Protein AF-A0A1H2RPF7-F1 (afdb_monomer_lite)

Foldseek 3Di:
DDPVVVVVVVVVVQVVVCLQQVDDDPLNVLLVVLLVLLLVLQVLLCVLVVHDPDVVVSVVSVVVVVVLSVVLSVQRVVCVVVVHCVSSVVSSVVSSVVSVLSSVVSCVSNVHDDDPVVVVVSVVVVVVVVVVVVVVVVVVVVVVVVVVVPDPDVVVVVVVVVVVVVVVVVVVVVDDPPCPPVVVVVVPDDDDD

Secondary structure (DSSP, 8-state):
--HHHHHHHHHHHHHHHHHHHSS--HHHHHHHHHHHHHHHHHHHHHHHTT----HHHHHHHHHHHHHHHHHHHHHHHHHHHHT-SHHHHHHHHHHHHHHHHHHHHHHHHHTPPPPHHHHHHHHHHHHHHHHHHHHHHHHHHHHHHHHHHS---HHHHHHHHHHHHHHHHHHHHT-----TTHHHHSSS-PPP-

Radius of gyration: 32.6 Å; chains: 1; bounding box: 58×110×49 Å

Structure (mmCIF, N/CA/C/O backbone):
data_AF-A0A1H2RPF7-F1
#
_entry.id   AF-A0A1H2RPF7-F1
#
loop_
_atom_site.group_PDB
_atom_site.id
_atom_site.type_symbol
_atom_site.label_atom_id
_atom_site.label_alt_id
_atom_site.label_comp_id
_atom_site.label_asym_id
_atom_site.label_entity_id
_atom_site.label_seq_id
_atom_site.pdbx_PDB_ins_code
_atom_site.Cartn_x
_atom_site.Cartn_y
_atom_site.Cartn_z
_atom_site.occupancy
_atom_site.B_iso_or_equiv
_atom_site.auth_seq_id
_atom_site.auth_comp_id
_atom_site.auth_asym_id
_atom_site.auth_atom_id
_atom_site.pdbx_PDB_model_num
ATOM 1 N N . MET A 1 1 ? 25.826 -0.305 22.076 1.00 69.50 1 MET A N 1
ATOM 2 C CA . MET A 1 1 ? 24.516 -0.256 22.767 1.00 69.50 1 MET A CA 1
ATOM 3 C C . MET A 1 1 ? 24.437 -1.432 23.721 1.00 69.50 1 MET A C 1
ATOM 5 O O . MET A 1 1 ? 24.872 -2.510 23.336 1.00 69.50 1 MET A O 1
ATOM 9 N N . SER A 1 2 ? 23.953 -1.241 24.951 1.00 89.75 2 SER A N 1
ATOM 10 C CA . SER A 1 2 ? 23.758 -2.366 25.873 1.00 89.75 2 SER A CA 1
ATOM 11 C C . SER A 1 2 ? 22.636 -3.282 25.352 1.00 89.75 2 SER A C 1
ATOM 13 O O . SER A 1 2 ? 21.670 -2.775 24.774 1.00 89.75 2 SER A O 1
ATOM 15 N N . PRO A 1 3 ? 22.715 -4.611 25.555 1.00 91.06 3 PRO A N 1
ATOM 16 C CA . PRO A 1 3 ? 21.640 -5.532 25.170 1.00 91.06 3 PRO A CA 1
ATOM 17 C C . PRO A 1 3 ? 20.273 -5.140 25.756 1.00 91.06 3 PRO A C 1
ATOM 19 O O . PRO A 1 3 ? 19.246 -5.298 25.106 1.00 91.06 3 PRO A O 1
ATOM 22 N N . ALA A 1 4 ? 20.266 -4.543 26.953 1.00 91.62 4 ALA A N 1
ATOM 23 C CA . ALA A 1 4 ? 19.062 -4.022 27.596 1.00 91.62 4 ALA A CA 1
ATOM 24 C C . ALA A 1 4 ? 18.403 -2.878 26.806 1.00 91.62 4 ALA A C 1
ATOM 26 O O . ALA A 1 4 ? 17.187 -2.885 26.636 1.00 91.62 4 ALA A O 1
ATOM 27 N N . LEU A 1 5 ? 19.190 -1.932 26.278 1.00 92.56 5 LEU A N 1
ATOM 28 C CA . LEU A 1 5 ? 18.659 -0.839 25.455 1.00 92.56 5 LEU A CA 1
ATOM 29 C C . LEU A 1 5 ? 18.055 -1.360 24.146 1.00 92.56 5 LEU A C 1
ATOM 31 O O . LEU A 1 5 ? 17.007 -0.879 23.728 1.00 92.56 5 LEU A O 1
ATOM 35 N N . ILE A 1 6 ? 18.679 -2.369 23.529 1.00 93.12 6 ILE A N 1
ATOM 36 C CA . ILE A 1 6 ? 18.152 -3.009 22.314 1.00 93.12 6 ILE A CA 1
ATOM 37 C C . ILE A 1 6 ? 16.805 -3.678 22.616 1.00 93.12 6 ILE A C 1
ATOM 39 O O . ILE A 1 6 ? 15.826 -3.422 21.923 1.00 93.12 6 ILE A O 1
ATOM 43 N N . ASN A 1 7 ? 16.724 -4.470 23.688 1.00 93.69 7 ASN A N 1
ATOM 44 C CA . ASN A 1 7 ? 15.490 -5.161 24.068 1.00 93.69 7 ASN A CA 1
ATOM 45 C C . ASN A 1 7 ? 14.361 -4.192 24.444 1.00 93.69 7 ASN A C 1
ATOM 47 O O . ASN A 1 7 ? 13.214 -4.425 24.071 1.00 93.69 7 ASN A O 1
ATOM 51 N N . MET A 1 8 ? 14.671 -3.091 25.138 1.00 95.31 8 MET A N 1
ATOM 52 C CA . MET A 1 8 ? 13.682 -2.053 25.452 1.00 95.31 8 MET A CA 1
ATOM 53 C C . MET A 1 8 ? 13.150 -1.370 24.192 1.00 95.31 8 MET A C 1
ATOM 55 O O . MET A 1 8 ? 11.941 -1.189 24.071 1.00 95.31 8 MET A O 1
ATOM 59 N N . LEU A 1 9 ? 14.024 -1.036 23.238 1.00 93.62 9 LEU A N 1
ATOM 60 C CA . LEU A 1 9 ? 13.610 -0.451 21.963 1.00 93.62 9 LEU A CA 1
ATOM 61 C C . LEU A 1 9 ? 12.724 -1.413 21.167 1.00 93.62 9 LEU A C 1
ATOM 63 O O . LEU A 1 9 ? 11.656 -1.015 20.711 1.00 93.62 9 LEU A O 1
ATOM 67 N N . LEU A 1 10 ? 13.120 -2.683 21.043 1.00 92.12 10 LEU A N 1
ATOM 68 C CA . LEU A 1 10 ? 12.315 -3.693 20.349 1.00 92.12 10 LEU A CA 1
ATOM 69 C C . LEU A 1 10 ? 10.961 -3.910 21.033 1.00 92.12 10 LEU A C 1
ATOM 71 O O . LEU A 1 10 ? 9.942 -3.981 20.351 1.00 92.12 10 LEU A O 1
ATOM 75 N N . GLY A 1 11 ? 10.941 -3.985 22.366 1.00 92.38 11 GLY A N 1
ATOM 76 C CA . GLY A 1 11 ? 9.712 -4.132 23.142 1.00 92.38 11 GLY A CA 1
ATOM 77 C C . GLY A 1 11 ? 8.771 -2.943 22.963 1.00 92.38 11 GLY A C 1
ATOM 78 O O . GLY A 1 11 ? 7.584 -3.136 22.713 1.00 92.38 11 GLY A O 1
ATOM 79 N N . PHE A 1 12 ? 9.302 -1.719 23.011 1.00 93.25 12 PHE A N 1
ATOM 80 C CA . PHE A 1 12 ? 8.524 -0.503 22.780 1.00 93.25 12 PHE A CA 1
ATOM 81 C C . PHE A 1 12 ? 7.938 -0.457 21.365 1.00 93.25 12 PHE A C 1
ATOM 83 O O . PHE A 1 12 ? 6.748 -0.197 21.198 1.00 93.25 12 PHE A O 1
ATOM 90 N N . VAL A 1 13 ? 8.747 -0.772 20.348 1.00 90.56 13 VAL A N 1
ATOM 91 C CA . VAL A 1 13 ? 8.288 -0.845 18.955 1.00 90.56 13 VAL A CA 1
ATOM 92 C C . VAL A 1 13 ? 7.203 -1.914 18.813 1.00 90.56 13 VAL A C 1
ATOM 94 O O . VAL A 1 13 ? 6.131 -1.629 18.291 1.00 90.56 13 VAL A O 1
ATOM 97 N N . GLY A 1 14 ? 7.419 -3.121 19.338 1.00 88.62 14 GLY A N 1
ATOM 98 C CA . GLY A 1 14 ? 6.426 -4.197 19.289 1.00 88.62 14 GLY A CA 1
ATOM 99 C C . GLY A 1 14 ? 5.105 -3.829 19.971 1.00 88.62 14 GLY A C 1
ATOM 100 O O . GLY A 1 14 ? 4.035 -4.109 19.425 1.00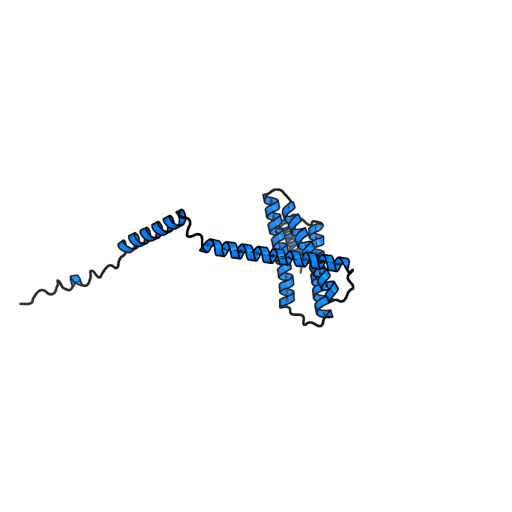 88.62 14 GLY A O 1
ATOM 101 N N . ALA A 1 15 ? 5.169 -3.153 21.121 1.00 91.12 15 ALA A N 1
ATOM 102 C CA . ALA A 1 15 ? 3.993 -2.655 21.828 1.00 91.12 15 ALA A CA 1
ATOM 103 C C . ALA A 1 15 ? 3.246 -1.593 21.009 1.00 91.12 15 ALA A C 1
ATOM 105 O O . ALA A 1 15 ? 2.031 -1.690 20.854 1.00 91.12 15 ALA A O 1
ATOM 106 N N . PHE A 1 16 ? 3.968 -0.634 20.422 1.00 90.31 16 PHE A N 1
ATOM 107 C CA . PHE A 1 16 ? 3.384 0.384 19.550 1.00 90.31 16 PHE A CA 1
ATOM 108 C C . PHE A 1 16 ? 2.678 -0.233 18.337 1.00 90.31 16 PHE A C 1
ATOM 110 O O . PHE A 1 16 ? 1.534 0.109 18.057 1.00 90.31 16 PHE A O 1
ATOM 117 N N . PHE A 1 17 ? 3.316 -1.182 17.646 1.00 89.38 17 PHE A N 1
ATOM 118 C CA . PHE A 1 17 ? 2.707 -1.860 16.497 1.00 89.38 17 PHE A CA 1
ATOM 119 C C . PHE A 1 17 ? 1.481 -2.689 16.893 1.00 89.38 17 PHE A C 1
ATOM 121 O O . PHE A 1 17 ? 0.473 -2.676 16.192 1.00 89.38 17 PHE A O 1
ATOM 128 N N . THR A 1 18 ? 1.532 -3.376 18.035 1.00 90.00 18 THR A N 1
ATOM 129 C CA . THR A 1 18 ? 0.377 -4.133 18.539 1.00 90.00 18 THR A CA 1
ATOM 130 C C . THR A 1 18 ? -0.790 -3.202 18.862 1.00 90.00 18 THR A C 1
ATOM 132 O O . THR A 1 18 ? -1.920 -3.508 18.503 1.00 90.00 18 THR A O 1
ATOM 135 N N . PHE A 1 19 ? -0.519 -2.044 19.468 1.00 89.50 19 PHE A N 1
ATOM 136 C CA . PHE A 1 19 ? -1.524 -1.008 19.713 1.00 89.50 19 PHE A CA 1
ATOM 137 C C . PHE A 1 19 ? -2.084 -0.406 18.413 1.00 89.50 19 PHE A C 1
ATOM 139 O O . PHE A 1 19 ? -3.285 -0.192 18.300 1.00 89.50 19 PHE A O 1
ATOM 146 N N . ALA A 1 20 ? -1.229 -0.147 17.423 1.00 88.88 20 ALA A N 1
ATOM 147 C CA . ALA A 1 20 ? -1.618 0.494 16.170 1.00 88.88 20 ALA A CA 1
ATOM 148 C C . ALA A 1 20 ? -2.485 -0.398 15.265 1.00 88.88 20 ALA A C 1
ATOM 150 O O . ALA A 1 20 ? -3.343 0.116 14.554 1.00 88.88 20 ALA A O 1
ATOM 151 N N . PHE A 1 21 ? -2.263 -1.716 15.275 1.00 90.81 21 PHE A N 1
ATOM 152 C CA . PHE A 1 21 ? -2.878 -2.640 14.310 1.00 90.81 21 PHE A CA 1
ATOM 153 C C . PHE A 1 21 ? -3.704 -3.771 14.946 1.00 90.81 21 PHE A C 1
ATOM 155 O O . PHE A 1 21 ? -4.291 -4.590 14.232 1.00 90.81 21 PHE A O 1
ATOM 162 N N . GLY A 1 22 ? -3.745 -3.845 16.278 1.00 85.25 22 GLY A N 1
ATOM 163 C CA . GLY A 1 22 ? -4.471 -4.874 17.030 1.00 85.25 22 GLY A CA 1
ATOM 164 C C . GLY A 1 22 ? -3.773 -6.235 17.065 1.00 85.25 22 GLY A C 1
ATOM 165 O O . GLY A 1 22 ? -4.329 -7.198 17.585 1.00 85.25 22 GLY A O 1
ATOM 166 N N . GLY A 1 23 ? -2.562 -6.336 16.505 1.00 88.19 23 GLY A N 1
ATOM 167 C CA . GLY A 1 23 ? -1.745 -7.550 16.479 1.00 88.19 23 GLY A CA 1
ATOM 168 C C . GLY A 1 23 ? -1.094 -7.841 15.123 1.00 88.19 23 GLY A C 1
ATOM 169 O O . GLY A 1 23 ? -1.325 -7.162 14.124 1.00 88.19 23 GLY A O 1
ATOM 170 N N . TRP A 1 24 ? -0.270 -8.891 15.089 1.00 87.81 24 TRP A N 1
ATOM 171 C CA . TRP A 1 24 ? 0.445 -9.351 13.892 1.00 87.81 24 TRP A CA 1
ATOM 172 C C . TRP A 1 24 ? -0.378 -10.378 13.118 1.00 87.81 24 TRP A C 1
ATOM 174 O O . TRP A 1 24 ? -0.140 -11.582 13.193 1.00 87.81 24 TRP A O 1
ATOM 184 N N . THR A 1 25 ? -1.384 -9.904 12.389 1.00 91.31 25 THR A N 1
ATOM 185 C CA . THR A 1 25 ? -2.210 -10.788 11.556 1.00 91.31 25 THR A CA 1
ATOM 186 C C . THR A 1 25 ? -1.439 -11.272 10.324 1.00 91.31 25 THR A C 1
ATOM 188 O O . THR A 1 25 ? -0.557 -10.578 9.814 1.00 91.31 25 THR A O 1
ATOM 191 N N . GLN A 1 26 ? -1.804 -12.445 9.793 1.00 94.44 26 GLN A N 1
ATOM 192 C CA . GLN A 1 26 ? -1.197 -12.971 8.563 1.00 94.44 26 GLN A CA 1
ATOM 193 C C . GLN A 1 26 ? -1.370 -12.007 7.378 1.00 94.44 26 GLN A C 1
ATOM 195 O O . GLN A 1 26 ? -0.467 -11.879 6.553 1.00 94.44 26 GLN A O 1
ATOM 200 N N . LEU A 1 27 ? -2.506 -11.301 7.313 1.00 95.31 27 LEU A N 1
ATOM 201 C CA . LEU A 1 27 ? -2.781 -10.308 6.275 1.00 95.31 27 LEU A CA 1
ATOM 202 C C . LEU A 1 27 ? -1.861 -9.084 6.396 1.00 95.31 27 LEU A C 1
ATOM 204 O O . LEU A 1 27 ? -1.304 -8.650 5.392 1.00 95.31 27 LEU A O 1
ATOM 208 N N . LEU A 1 28 ? -1.632 -8.578 7.613 1.00 94.94 28 LEU A N 1
ATOM 209 C CA . LEU A 1 28 ? -0.682 -7.488 7.853 1.00 94.94 28 LEU A CA 1
ATOM 210 C C . LEU A 1 28 ? 0.751 -7.901 7.487 1.00 94.94 28 LEU A C 1
ATOM 212 O O . LEU A 1 28 ? 1.465 -7.140 6.840 1.00 94.94 28 LEU A O 1
ATOM 216 N N . ILE A 1 29 ? 1.164 -9.119 7.857 1.00 95.25 29 ILE A N 1
ATOM 217 C CA . ILE A 1 29 ? 2.484 -9.663 7.499 1.00 95.25 29 ILE A CA 1
ATOM 218 C C . ILE A 1 29 ? 2.634 -9.744 5.977 1.00 95.25 29 ILE A C 1
ATOM 220 O O . ILE A 1 29 ? 3.639 -9.284 5.434 1.00 95.25 29 ILE A O 1
ATOM 224 N N . LEU A 1 30 ? 1.632 -10.294 5.285 1.00 96.88 30 LEU A N 1
ATOM 225 C CA . LEU A 1 30 ? 1.628 -10.395 3.827 1.00 96.88 30 LEU A CA 1
ATOM 226 C C . LEU A 1 30 ? 1.717 -9.015 3.167 1.00 96.88 30 LEU A C 1
ATOM 228 O O . LEU A 1 30 ? 2.506 -8.835 2.241 1.00 96.88 30 LEU A O 1
ATOM 232 N N . LEU A 1 31 ? 0.962 -8.039 3.671 1.00 96.25 31 LEU A N 1
ATOM 233 C CA . LEU A 1 31 ? 1.004 -6.665 3.187 1.00 96.25 31 LEU A CA 1
ATOM 234 C C . LEU A 1 31 ? 2.396 -6.039 3.375 1.00 96.25 31 LEU A C 1
ATOM 236 O O . LEU A 1 31 ? 2.941 -5.472 2.432 1.00 96.25 31 LEU A O 1
ATOM 240 N N . CYS A 1 32 ? 3.017 -6.191 4.547 1.00 95.31 32 CYS A N 1
ATOM 241 C CA . CYS A 1 32 ? 4.380 -5.710 4.795 1.00 95.31 32 CYS A CA 1
ATOM 242 C C . CYS A 1 32 ? 5.411 -6.363 3.858 1.00 95.31 32 CYS A C 1
ATOM 244 O O . CYS A 1 32 ? 6.315 -5.686 3.364 1.00 95.31 32 CYS A O 1
ATOM 246 N N . ILE A 1 33 ? 5.272 -7.665 3.582 1.00 96.94 33 ILE A N 1
ATOM 247 C CA . ILE A 1 33 ? 6.118 -8.374 2.613 1.00 96.94 33 ILE A CA 1
ATOM 248 C C . ILE A 1 33 ? 5.906 -7.808 1.205 1.00 96.94 33 ILE A C 1
ATOM 250 O O . ILE A 1 33 ? 6.889 -7.5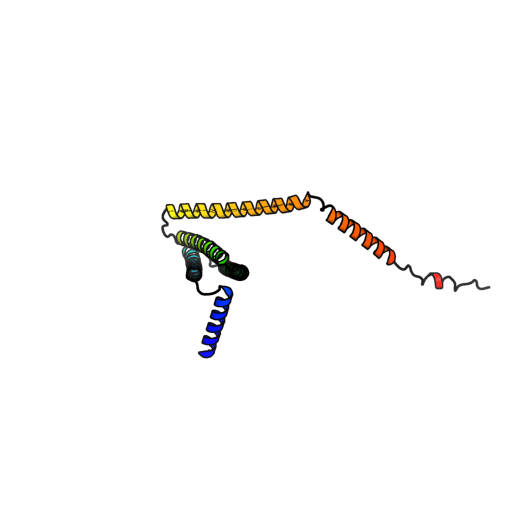37 0.517 1.00 96.94 33 ILE A O 1
ATOM 254 N N . ALA A 1 34 ? 4.658 -7.582 0.786 1.00 96.25 34 ALA A N 1
ATOM 255 C CA . ALA A 1 34 ? 4.350 -6.983 -0.510 1.00 96.25 34 ALA A CA 1
ATOM 256 C C . ALA A 1 34 ? 4.983 -5.587 -0.643 1.00 96.25 34 ALA A C 1
ATOM 258 O O . ALA A 1 34 ? 5.722 -5.351 -1.594 1.00 96.25 34 ALA A O 1
ATOM 259 N N . MET A 1 35 ? 4.835 -4.717 0.363 1.00 95.94 35 MET A N 1
ATOM 260 C CA . MET A 1 35 ? 5.482 -3.397 0.386 1.00 95.94 35 MET A CA 1
ATOM 261 C C . MET A 1 35 ? 7.011 -3.475 0.256 1.00 95.94 35 MET A C 1
ATOM 263 O O . MET A 1 35 ? 7.626 -2.641 -0.424 1.00 95.94 35 MET A O 1
ATOM 267 N N . ALA A 1 36 ? 7.639 -4.454 0.917 1.00 95.12 36 ALA A N 1
ATOM 268 C CA . ALA A 1 36 ? 9.082 -4.669 0.853 1.00 95.12 36 ALA A CA 1
ATOM 269 C C . ALA A 1 36 ? 9.521 -5.144 -0.540 1.00 95.12 36 ALA A C 1
ATOM 271 O O . ALA A 1 36 ? 10.470 -4.595 -1.104 1.00 95.12 36 ALA A O 1
ATOM 272 N N . ILE A 1 37 ? 8.809 -6.117 -1.118 1.00 95.44 37 ILE A N 1
ATOM 273 C CA . ILE A 1 37 ? 9.054 -6.604 -2.482 1.00 95.44 37 ILE A CA 1
ATOM 274 C C . ILE A 1 37 ? 8.868 -5.470 -3.486 1.00 95.44 37 ILE A C 1
ATOM 276 O O . ILE A 1 37 ? 9.724 -5.280 -4.347 1.00 95.44 37 ILE A O 1
ATOM 280 N N . ASP A 1 38 ? 7.805 -4.681 -3.365 1.00 93.88 38 ASP A N 1
ATOM 281 C CA . ASP A 1 38 ? 7.556 -3.543 -4.243 1.00 93.88 38 ASP A CA 1
ATOM 282 C C . ASP A 1 38 ? 8.705 -2.528 -4.199 1.00 93.88 38 ASP A C 1
ATOM 284 O O . ASP A 1 38 ? 9.212 -2.102 -5.232 1.00 93.88 38 ASP A O 1
ATOM 288 N N . TYR A 1 39 ? 9.200 -2.197 -3.002 1.00 92.44 39 TYR A N 1
ATOM 289 C CA . TYR A 1 39 ? 10.328 -1.276 -2.871 1.00 92.44 39 TYR A CA 1
ATOM 290 C C . TYR A 1 39 ? 11.602 -1.836 -3.520 1.00 92.44 39 TYR A C 1
ATOM 292 O O . TYR A 1 39 ? 12.270 -1.138 -4.284 1.00 92.44 39 TYR A O 1
ATOM 300 N N . ILE A 1 40 ? 11.926 -3.105 -3.252 1.00 93.00 40 ILE A N 1
ATOM 301 C CA . ILE A 1 40 ? 13.111 -3.765 -3.814 1.00 93.00 40 ILE A CA 1
ATOM 302 C C . ILE A 1 40 ? 13.010 -3.841 -5.342 1.00 93.00 40 ILE A C 1
ATOM 304 O O . ILE A 1 40 ? 13.965 -3.501 -6.042 1.00 93.00 40 ILE A O 1
ATOM 308 N N . THR A 1 41 ? 11.856 -4.257 -5.867 1.00 92.62 41 THR A N 1
ATOM 309 C CA . THR A 1 41 ? 11.620 -4.379 -7.312 1.00 92.62 41 THR A CA 1
ATOM 310 C C . THR A 1 41 ? 11.601 -3.017 -7.999 1.00 92.62 41 THR A C 1
ATOM 312 O O . THR A 1 41 ? 12.184 -2.889 -9.072 1.00 92.62 41 THR A O 1
ATOM 315 N N . GLY A 1 42 ? 11.044 -1.977 -7.376 1.00 90.44 42 GLY A N 1
ATOM 316 C CA . GLY A 1 42 ? 11.081 -0.607 -7.890 1.00 90.44 42 GLY A CA 1
ATOM 317 C C . GLY A 1 42 ? 12.501 -0.048 -7.981 1.00 90.44 42 GLY A C 1
ATOM 318 O O . GLY A 1 42 ? 12.889 0.508 -9.011 1.00 90.44 42 GLY A O 1
ATOM 319 N N . VAL A 1 43 ? 13.325 -0.262 -6.949 1.00 90.62 43 VAL A N 1
ATOM 320 C CA . VAL A 1 43 ? 14.751 0.109 -6.987 1.00 90.62 43 VAL A CA 1
ATO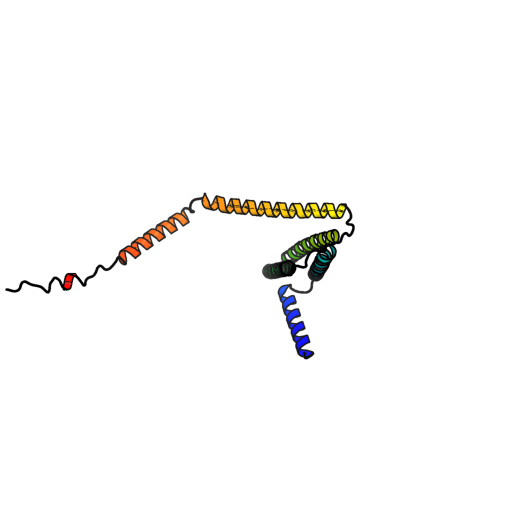M 321 C C . VAL A 1 43 ? 15.489 -0.678 -8.075 1.00 90.62 43 VAL A C 1
ATOM 323 O O . VAL A 1 43 ? 16.225 -0.087 -8.869 1.00 90.62 43 VAL A O 1
ATOM 326 N N . ALA A 1 44 ? 15.264 -1.992 -8.166 1.00 90.31 44 ALA A N 1
ATOM 327 C CA . ALA A 1 44 ? 15.869 -2.839 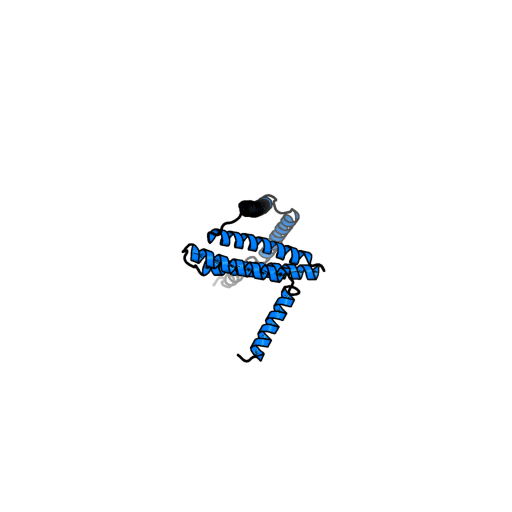-9.193 1.00 90.31 44 ALA A CA 1
ATOM 328 C C . ALA A 1 44 ? 15.465 -2.410 -10.614 1.00 90.31 44 ALA A C 1
ATOM 330 O O . ALA A 1 44 ? 16.316 -2.364 -11.504 1.00 90.31 44 ALA A O 1
ATOM 331 N N . ALA A 1 45 ? 14.201 -2.036 -10.824 1.00 90.19 45 ALA A N 1
ATOM 332 C CA . ALA A 1 45 ? 13.698 -1.542 -12.098 1.00 90.19 45 ALA A CA 1
ATOM 333 C C . ALA A 1 45 ? 14.424 -0.263 -12.535 1.00 90.19 45 ALA A C 1
ATOM 335 O O . ALA A 1 45 ? 14.867 -0.184 -13.678 1.00 90.19 45 ALA A O 1
ATOM 336 N N . VAL A 1 46 ? 14.616 0.706 -11.630 1.00 88.81 46 VAL A N 1
ATOM 337 C CA . VAL A 1 46 ? 15.347 1.957 -11.919 1.00 88.81 46 VAL A CA 1
ATOM 338 C C . VAL A 1 46 ? 16.803 1.686 -12.300 1.00 88.81 46 VAL A C 1
ATOM 340 O O . VAL A 1 46 ? 17.298 2.249 -13.280 1.00 88.81 46 VAL A O 1
ATOM 343 N N . ILE A 1 47 ? 17.474 0.790 -11.568 1.00 88.31 47 ILE A N 1
ATOM 344 C CA . ILE A 1 47 ? 18.853 0.375 -11.865 1.00 88.31 47 ILE A CA 1
ATOM 345 C C . ILE A 1 47 ? 18.917 -0.295 -13.245 1.00 88.31 47 ILE A C 1
ATOM 347 O O . ILE A 1 47 ? 19.790 0.023 -14.052 1.00 88.31 47 ILE A O 1
ATOM 351 N N . ARG A 1 48 ? 17.970 -1.189 -13.549 1.00 87.94 48 ARG A N 1
ATOM 352 C CA . ARG A 1 48 ? 17.932 -1.957 -14.800 1.00 87.94 48 ARG A CA 1
ATOM 353 C C . ARG A 1 48 ? 17.632 -1.105 -16.032 1.00 87.94 48 ARG A C 1
ATOM 355 O O . ARG A 1 48 ? 18.164 -1.410 -17.103 1.00 87.94 48 ARG A O 1
ATOM 362 N N . THR A 1 49 ? 16.798 -0.073 -15.902 1.00 86.06 49 THR A N 1
ATOM 363 C CA . THR A 1 49 ? 16.486 0.870 -16.990 1.00 86.06 49 THR A CA 1
ATOM 364 C C . THR A 1 49 ? 17.547 1.959 -17.157 1.00 86.06 49 THR A C 1
ATOM 366 O O . THR A 1 49 ? 17.430 2.781 -18.062 1.00 86.06 49 THR A O 1
ATOM 369 N N . GLY A 1 50 ? 18.581 1.992 -16.305 1.00 82.44 50 GLY A N 1
ATOM 370 C CA . GLY A 1 50 ? 19.638 3.009 -16.349 1.00 82.44 50 GLY A CA 1
ATOM 371 C C . GLY A 1 50 ? 19.155 4.411 -15.965 1.00 82.44 50 GLY A C 1
ATOM 372 O O . GLY A 1 50 ? 19.819 5.406 -16.255 1.00 82.44 50 GLY A O 1
ATOM 373 N N . SER A 1 51 ? 17.986 4.512 -15.332 1.00 80.56 51 SER A N 1
ATOM 374 C CA . SER A 1 51 ? 17.432 5.790 -14.894 1.00 80.56 51 SER A CA 1
ATOM 375 C C . SER A 1 51 ? 18.174 6.266 -13.641 1.00 80.56 51 SER A C 1
ATOM 377 O O . SER A 1 51 ? 18.527 5.469 -12.773 1.00 80.56 51 SER A O 1
ATOM 379 N N . LYS A 1 52 ? 18.433 7.575 -13.523 1.00 82.25 52 LYS A N 1
ATOM 380 C CA . LYS A 1 52 ? 19.098 8.118 -12.329 1.00 82.25 52 LYS A CA 1
ATOM 381 C C . LYS A 1 52 ? 18.224 7.871 -11.098 1.00 82.25 52 LYS A C 1
ATOM 383 O O . LYS A 1 52 ? 17.061 8.270 -11.080 1.00 82.25 52 LYS A O 1
ATOM 388 N N . LEU A 1 53 ? 18.804 7.266 -10.060 1.00 79.69 53 LEU A N 1
ATOM 389 C CA . LEU A 1 53 ? 18.164 7.133 -8.754 1.00 79.69 53 LEU A CA 1
ATOM 390 C C . LEU A 1 53 ? 17.956 8.531 -8.163 1.00 79.69 53 LEU A C 1
ATOM 392 O O . LEU A 1 53 ? 18.886 9.160 -7.662 1.00 79.69 53 LEU A O 1
ATOM 396 N N . ASN A 1 54 ? 16.728 9.035 -8.259 1.00 83.69 54 ASN A N 1
ATOM 397 C CA . ASN A 1 54 ? 16.338 10.285 -7.629 1.00 83.69 54 ASN A CA 1
ATOM 398 C C . ASN A 1 54 ? 15.789 9.975 -6.234 1.00 83.69 54 ASN A C 1
ATOM 400 O O . ASN A 1 54 ? 14.714 9.388 -6.094 1.00 83.69 54 ASN A O 1
ATOM 404 N N . SER A 1 55 ? 16.521 10.390 -5.201 1.00 82.56 55 SER A N 1
ATOM 405 C CA . SER A 1 55 ? 16.136 10.188 -3.802 1.00 82.56 55 SER A CA 1
ATOM 406 C C . SER A 1 55 ? 14.770 10.789 -3.466 1.00 82.56 55 SER A C 1
ATOM 408 O O . SER A 1 55 ? 14.070 10.230 -2.628 1.00 82.56 55 SER A O 1
ATOM 410 N N . LYS A 1 56 ? 14.334 11.855 -4.155 1.00 86.00 56 LYS A N 1
ATOM 411 C CA . LYS A 1 56 ? 12.987 12.425 -3.980 1.00 86.00 56 LYS A CA 1
ATOM 412 C C . LYS A 1 56 ? 11.891 11.455 -4.421 1.00 86.00 56 LYS A C 1
ATOM 414 O O . LYS A 1 56 ? 10.876 11.345 -3.744 1.00 86.00 56 LYS A O 1
ATOM 419 N N . ILE A 1 57 ? 12.110 10.729 -5.520 1.00 80.88 57 ILE A N 1
ATOM 420 C CA . ILE A 1 57 ? 11.153 9.735 -6.033 1.00 80.88 57 ILE A CA 1
ATOM 421 C C . ILE A 1 57 ? 11.072 8.550 -5.065 1.00 80.88 57 ILE A C 1
ATOM 423 O O . ILE A 1 57 ? 9.978 8.124 -4.704 1.00 80.88 57 ILE A O 1
ATOM 427 N N . GLY A 1 58 ? 12.226 8.062 -4.595 1.00 82.69 58 GLY A N 1
ATOM 428 C CA . GLY A 1 58 ? 12.283 6.982 -3.606 1.00 82.69 58 GLY A CA 1
ATOM 429 C C . GLY A 1 58 ? 11.633 7.365 -2.274 1.00 82.69 58 GLY A C 1
ATOM 430 O O . GLY A 1 58 ? 10.845 6.593 -1.731 1.00 82.69 58 GLY A O 1
ATOM 431 N N . PHE A 1 59 ? 11.900 8.581 -1.787 1.00 86.88 59 PHE A N 1
ATOM 432 C CA . PHE A 1 59 ? 11.276 9.116 -0.578 1.00 86.88 59 PHE A CA 1
ATOM 433 C C . PHE A 1 59 ? 9.757 9.186 -0.722 1.00 86.88 59 PHE A C 1
ATOM 435 O O . PHE A 1 59 ? 9.053 8.666 0.133 1.00 86.88 59 PHE A O 1
ATOM 442 N N . TRP A 1 60 ? 9.247 9.726 -1.833 1.00 87.44 60 TRP A N 1
ATOM 443 C CA . TRP A 1 60 ? 7.803 9.808 -2.062 1.00 87.44 60 TRP A CA 1
ATOM 444 C C . TRP A 1 60 ? 7.136 8.429 -2.138 1.00 87.44 60 TRP A C 1
ATOM 446 O O . TRP A 1 60 ? 6.037 8.235 -1.619 1.00 87.44 60 TRP A O 1
ATOM 456 N N . GLY A 1 61 ? 7.820 7.437 -2.718 1.00 86.56 61 GLY A N 1
ATOM 457 C CA . GLY A 1 61 ? 7.381 6.041 -2.683 1.00 86.56 61 GLY A CA 1
ATOM 458 C C . GLY A 1 61 ? 7.231 5.505 -1.257 1.00 86.56 61 GLY A C 1
ATOM 459 O O . GLY A 1 61 ? 6.212 4.900 -0.930 1.00 86.56 61 GLY A O 1
ATOM 460 N N . LEU A 1 62 ? 8.208 5.778 -0.389 1.00 89.00 62 LEU A N 1
ATOM 461 C CA . LEU A 1 62 ? 8.176 5.338 1.005 1.00 89.00 62 LEU A CA 1
ATOM 462 C C . LEU A 1 62 ? 7.146 6.113 1.843 1.00 89.00 62 LEU A C 1
ATOM 464 O O . LEU A 1 62 ? 6.445 5.514 2.655 1.00 89.00 62 LEU A O 1
ATOM 468 N N . THR A 1 63 ? 7.000 7.421 1.617 1.00 93.19 63 THR A N 1
ATOM 469 C CA . THR A 1 63 ? 5.974 8.250 2.264 1.00 93.19 63 THR A CA 1
ATOM 470 C C . THR A 1 63 ? 4.578 7.717 1.969 1.00 93.19 63 THR A C 1
ATOM 472 O O . THR A 1 63 ? 3.784 7.575 2.896 1.00 93.19 63 THR A O 1
ATOM 475 N N . ARG A 1 64 ? 4.287 7.341 0.715 1.00 90.81 64 ARG A N 1
ATOM 476 C CA . ARG A 1 64 ? 2.998 6.727 0.356 1.00 90.81 64 ARG A CA 1
ATOM 477 C C . ARG A 1 64 ? 2.727 5.453 1.157 1.00 90.81 64 ARG A C 1
ATOM 479 O O . ARG A 1 64 ? 1.636 5.308 1.693 1.00 90.81 64 ARG A O 1
ATOM 486 N N . LYS A 1 65 ? 3.727 4.586 1.334 1.00 93.38 65 LYS A N 1
ATOM 487 C CA . LYS A 1 65 ? 3.620 3.375 2.176 1.00 93.38 65 LYS A CA 1
ATOM 488 C C . LYS A 1 65 ? 3.359 3.692 3.644 1.00 93.38 65 LYS A C 1
ATOM 490 O O . LYS A 1 65 ? 2.503 3.064 4.262 1.00 93.38 65 LYS A O 1
ATOM 495 N N . GLY A 1 66 ? 4.020 4.717 4.180 1.00 93.44 66 GLY A N 1
ATOM 496 C CA . GLY A 1 66 ? 3.730 5.230 5.520 1.00 93.44 66 GLY A CA 1
ATOM 497 C C . GLY A 1 66 ? 2.286 5.720 5.670 1.00 93.44 66 GLY A C 1
ATOM 498 O O . GLY A 1 66 ? 1.630 5.391 6.655 1.00 93.44 66 GLY A O 1
ATOM 499 N N . LEU A 1 67 ? 1.763 6.445 4.676 1.00 95.62 67 LEU A N 1
ATOM 500 C CA . LEU A 1 67 ? 0.374 6.915 4.672 1.00 95.62 67 LEU A CA 1
ATOM 501 C C . LEU A 1 67 ? -0.630 5.757 4.579 1.00 95.62 67 LEU A C 1
ATOM 503 O O . LEU A 1 67 ? -1.636 5.785 5.278 1.00 95.62 67 LEU A O 1
ATOM 507 N N . MET A 1 68 ? -0.347 4.712 3.797 1.00 95.19 68 MET A N 1
ATOM 508 C CA . MET A 1 68 ? -1.195 3.511 3.752 1.00 95.19 68 MET A CA 1
ATOM 509 C C . MET A 1 68 ? -1.291 2.833 5.124 1.00 95.19 68 MET A C 1
ATOM 511 O O . MET A 1 68 ? -2.385 2.517 5.587 1.00 95.19 68 MET A O 1
ATOM 515 N N . LEU A 1 69 ? -0.159 2.672 5.817 1.00 94.88 69 LEU A N 1
ATOM 516 C CA . LEU A 1 69 ? -0.139 2.138 7.183 1.00 94.88 69 LEU A CA 1
ATOM 517 C C . LEU A 1 69 ? -0.888 3.041 8.173 1.00 94.88 69 LEU A C 1
ATOM 519 O O . LEU A 1 69 ? -1.554 2.528 9.070 1.00 94.88 69 LEU A O 1
ATOM 523 N N . LEU A 1 70 ? -0.829 4.364 7.996 1.00 95.94 70 LEU A N 1
ATOM 524 C CA . LEU A 1 70 ? -1.607 5.308 8.800 1.00 95.94 70 LEU A CA 1
ATOM 525 C C . LEU A 1 70 ? -3.116 5.127 8.579 1.00 95.94 70 LEU A C 1
ATOM 527 O O . LEU A 1 70 ? -3.871 5.118 9.547 1.00 95.94 70 LEU A O 1
ATOM 531 N N . VAL A 1 71 ? -3.562 4.926 7.336 1.00 97.12 71 VAL A N 1
ATOM 532 C CA . VAL A 1 71 ? -4.978 4.644 7.045 1.00 97.12 71 VAL A CA 1
ATOM 533 C C . VAL A 1 71 ? -5.417 3.323 7.675 1.00 97.12 71 VAL A C 1
ATOM 535 O O . VAL A 1 71 ? -6.490 3.265 8.266 1.00 97.12 71 VAL A O 1
ATOM 538 N N . ILE A 1 72 ? -4.587 2.277 7.625 1.00 96.88 72 ILE A N 1
ATOM 539 C CA . ILE A 1 72 ? -4.897 0.991 8.276 1.00 96.88 72 ILE A CA 1
ATOM 540 C C . ILE A 1 72 ? -4.980 1.148 9.801 1.00 96.88 72 ILE A C 1
ATOM 542 O O . ILE A 1 72 ? -5.853 0.546 10.423 1.00 96.88 72 ILE A O 1
ATOM 546 N N . LEU A 1 73 ? -4.117 1.971 10.406 1.00 96.31 73 LEU A N 1
ATOM 547 C CA . LEU A 1 73 ? -4.195 2.305 11.830 1.00 96.31 73 LEU A CA 1
ATOM 548 C C . LEU A 1 73 ? -5.534 2.978 12.155 1.00 96.31 73 LEU A C 1
ATOM 550 O O . LEU A 1 73 ? -6.212 2.571 13.094 1.00 96.31 73 LEU A O 1
ATOM 554 N N . LEU A 1 74 ? -5.952 3.972 11.367 1.00 97.12 74 LEU A N 1
ATOM 555 C CA . LEU A 1 74 ? -7.249 4.628 11.560 1.00 97.12 74 LEU A CA 1
ATOM 556 C C . LEU A 1 74 ? -8.412 3.644 11.385 1.00 97.12 74 LEU A C 1
ATOM 558 O O . LEU A 1 74 ? -9.311 3.614 12.220 1.00 97.12 74 LEU A O 1
ATOM 562 N N . ALA A 1 75 ? -8.361 2.793 10.359 1.00 96.94 75 ALA A N 1
ATOM 563 C CA . ALA A 1 75 ? -9.344 1.739 10.135 1.00 96.94 75 ALA A CA 1
ATOM 564 C C . ALA A 1 75 ? -9.431 0.778 11.328 1.00 96.94 75 ALA A C 1
ATOM 566 O O . ALA A 1 75 ? -10.531 0.428 11.745 1.00 96.94 75 ALA A O 1
ATOM 567 N N . HIS A 1 76 ? -8.290 0.415 11.926 1.00 96.31 76 HIS A N 1
ATOM 568 C CA . HIS A 1 76 ? -8.266 -0.378 13.150 1.00 96.31 76 HIS A CA 1
ATOM 569 C C . HIS A 1 76 ? -8.964 0.337 14.310 1.00 96.31 76 HIS A C 1
ATOM 571 O O . HIS A 1 76 ? -9.751 -0.289 15.010 1.00 96.31 76 HIS A O 1
ATOM 577 N N . GLN A 1 77 ? -8.728 1.636 14.508 1.00 96.06 77 GLN A N 1
ATOM 578 C CA . GLN A 1 77 ? -9.395 2.373 15.585 1.00 96.06 77 GLN A CA 1
ATOM 579 C C . GLN A 1 77 ? -10.912 2.451 15.383 1.00 96.06 77 GLN A C 1
ATOM 581 O O . GLN A 1 77 ? -11.664 2.333 16.346 1.00 96.06 77 GLN A O 1
ATOM 586 N N . ILE A 1 78 ? -11.378 2.591 14.140 1.00 96.81 78 ILE A N 1
ATOM 587 C CA . ILE A 1 78 ? -12.814 2.558 13.828 1.00 96.81 78 ILE A CA 1
ATOM 588 C C . ILE A 1 78 ? -13.398 1.173 14.138 1.00 96.81 78 ILE A C 1
ATOM 590 O O . ILE A 1 78 ? -14.438 1.071 14.786 1.00 96.81 78 ILE A O 1
ATOM 594 N N . ASP A 1 79 ? -12.706 0.111 13.732 1.00 96.19 79 ASP A N 1
ATOM 595 C CA . ASP A 1 79 ? -13.059 -1.277 14.038 1.00 96.19 79 ASP A CA 1
ATOM 596 C C . ASP A 1 79 ? -13.204 -1.510 15.554 1.00 96.19 79 ASP A C 1
ATOM 598 O O . ASP A 1 79 ? -14.202 -2.078 16.002 1.00 96.19 79 ASP A O 1
ATOM 602 N N . GLN A 1 80 ? -12.283 -0.969 16.363 1.00 95.31 80 GLN A N 1
ATOM 603 C CA . GLN A 1 80 ? -12.351 -1.039 17.829 1.00 95.31 80 GLN A CA 1
ATOM 604 C C . GLN A 1 80 ? -13.568 -0.303 18.410 1.00 95.31 80 GLN A C 1
ATOM 606 O O . GLN A 1 80 ? -14.140 -0.765 19.396 1.00 95.31 80 GLN A O 1
ATOM 611 N N . LEU A 1 81 ? -13.971 0.826 17.820 1.00 96.50 81 LEU A N 1
ATOM 612 C CA . LEU A 1 81 ? -15.143 1.590 18.263 1.00 96.50 81 LEU A CA 1
ATOM 613 C C . LEU A 1 81 ? -16.461 0.879 17.936 1.00 96.50 81 LEU A C 1
ATOM 615 O O . LEU A 1 81 ? -17.405 0.942 18.721 1.00 96.50 81 LEU A O 1
ATOM 619 N N . ILE A 1 82 ? -16.530 0.219 16.779 1.00 96.00 82 ILE A N 1
ATOM 620 C CA . ILE A 1 82 ? -17.746 -0.440 16.279 1.00 96.00 82 ILE A CA 1
ATOM 621 C C . ILE A 1 82 ? -17.830 -1.904 16.753 1.00 96.00 82 ILE A C 1
ATOM 623 O O . ILE A 1 82 ? -18.907 -2.499 16.741 1.00 96.00 82 ILE A O 1
ATOM 627 N N . GLY A 1 83 ? -16.719 -2.488 17.211 1.00 93.75 83 GLY A N 1
ATOM 628 C CA . GLY A 1 83 ? -16.647 -3.885 17.643 1.00 93.75 83 GLY A CA 1
ATOM 629 C C . GLY A 1 83 ? -16.597 -4.868 16.472 1.00 93.75 83 GLY A C 1
ATOM 630 O O . GLY A 1 83 ? -17.208 -5.934 16.528 1.00 93.75 83 GLY A O 1
ATOM 631 N N . THR A 1 84 ? -15.903 -4.504 15.394 1.00 93.94 84 THR A N 1
ATOM 632 C CA . THR A 1 84 ? -15.721 -5.329 14.191 1.00 93.94 84 THR A CA 1
ATOM 633 C C . THR A 1 84 ? -14.252 -5.334 13.766 1.00 93.94 84 THR A C 1
ATOM 635 O O . THR A 1 84 ? -13.448 -4.615 14.337 1.00 93.94 84 THR A O 1
ATOM 638 N N . ASP A 1 85 ? -13.889 -6.167 12.793 1.00 90.06 85 ASP A N 1
ATOM 639 C CA . ASP A 1 85 ? -12.545 -6.220 12.182 1.00 90.06 85 ASP A CA 1
ATOM 640 C C . ASP A 1 85 ? -12.605 -6.056 10.648 1.00 90.06 85 ASP A C 1
ATOM 642 O O . ASP A 1 85 ? -11.646 -6.328 9.912 1.00 90.06 85 ASP A O 1
ATOM 646 N N . VAL A 1 86 ? -13.778 -5.673 10.136 1.00 95.19 86 VAL A N 1
ATOM 647 C CA . VAL A 1 86 ? -14.070 -5.657 8.700 1.00 95.19 86 VAL A CA 1
ATOM 648 C C . VAL A 1 86 ? -13.408 -4.468 8.008 1.00 95.19 86 VAL A C 1
ATOM 650 O O . VAL A 1 86 ? -12.942 -4.620 6.878 1.00 95.19 86 VAL A O 1
ATOM 653 N N . ILE A 1 87 ? -13.322 -3.303 8.656 1.00 96.69 87 ILE A N 1
ATOM 654 C CA . ILE A 1 87 ? -12.849 -2.072 8.010 1.00 96.69 87 ILE A CA 1
ATOM 655 C C . ILE A 1 87 ? -11.333 -2.132 7.823 1.00 96.69 87 ILE A C 1
ATOM 657 O O . ILE A 1 87 ? -10.835 -1.922 6.714 1.00 96.69 87 ILE A O 1
ATOM 661 N N . LYS A 1 88 ? -10.589 -2.509 8.868 1.00 96.25 88 LYS A N 1
ATOM 662 C CA . LYS A 1 88 ? -9.144 -2.769 8.806 1.00 96.25 88 LYS A CA 1
ATOM 663 C C . LYS A 1 88 ? -8.840 -3.888 7.818 1.00 96.25 88 LYS A C 1
ATOM 665 O O . LYS A 1 88 ? -7.912 -3.757 7.021 1.00 96.25 88 LYS A O 1
ATOM 670 N N . GLY A 1 89 ? -9.618 -4.974 7.843 1.00 96.06 89 GLY A N 1
ATOM 671 C CA . GLY A 1 89 ? -9.500 -6.077 6.887 1.00 96.06 89 GLY A CA 1
ATOM 672 C C . GLY A 1 89 ? -9.632 -5.607 5.438 1.00 96.06 89 GLY A C 1
ATOM 673 O O . GLY A 1 89 ? -8.752 -5.873 4.618 1.00 96.06 89 GLY A O 1
ATOM 674 N N . GLY A 1 90 ? -10.692 -4.855 5.138 1.00 96.75 90 GLY A N 1
ATOM 675 C CA . GLY A 1 90 ? -10.945 -4.280 3.818 1.00 96.75 90 GLY A CA 1
ATOM 676 C C . GLY A 1 90 ? -9.834 -3.334 3.362 1.00 96.75 90 GLY A C 1
ATOM 677 O O . GLY A 1 90 ? -9.321 -3.488 2.255 1.00 96.75 90 GLY A O 1
ATOM 678 N N . ALA A 1 91 ? -9.394 -2.422 4.234 1.00 96.94 91 ALA A N 1
ATOM 679 C CA . ALA A 1 91 ? -8.286 -1.512 3.945 1.00 96.94 91 ALA A CA 1
ATOM 680 C C . ALA A 1 91 ? -6.985 -2.272 3.632 1.00 96.94 91 ALA A C 1
ATOM 682 O O . ALA A 1 91 ? -6.298 -1.955 2.662 1.00 96.94 91 ALA A O 1
ATOM 683 N N . MET A 1 92 ? -6.657 -3.315 4.405 1.00 97.12 92 MET A N 1
ATOM 684 C CA . MET A 1 92 ? -5.476 -4.140 4.137 1.00 97.12 92 MET A CA 1
ATOM 685 C C . MET A 1 92 ? -5.569 -4.877 2.797 1.00 97.12 92 MET A C 1
ATOM 687 O O . MET A 1 92 ? -4.580 -4.903 2.068 1.00 97.12 92 MET A O 1
ATOM 691 N N . TYR A 1 93 ? -6.724 -5.452 2.443 1.00 96.19 93 TYR A N 1
ATOM 692 C CA . TYR A 1 93 ? -6.902 -6.101 1.137 1.00 96.19 93 TYR A CA 1
ATOM 693 C C . TYR A 1 93 ? -6.798 -5.113 -0.024 1.00 96.19 93 TYR A C 1
ATOM 695 O O . TYR A 1 93 ? -6.148 -5.418 -1.024 1.00 96.19 93 TYR A O 1
ATOM 703 N N . PHE A 1 94 ? -7.387 -3.927 0.125 1.00 94.69 94 PHE A N 1
ATOM 704 C CA . PHE A 1 94 ? -7.286 -2.854 -0.858 1.00 94.69 94 PHE A CA 1
ATOM 705 C C . PHE A 1 94 ? -5.824 -2.460 -1.103 1.00 94.69 94 PHE A C 1
ATOM 707 O O . PHE A 1 94 ? -5.347 -2.485 -2.238 1.00 94.69 94 PHE A O 1
ATOM 714 N N . TYR A 1 95 ? -5.069 -2.180 -0.037 1.00 95.75 95 TYR A N 1
ATOM 715 C CA . TYR A 1 95 ? -3.659 -1.825 -0.177 1.00 95.75 95 TYR A CA 1
ATOM 716 C C . TYR A 1 95 ? -2.790 -2.992 -0.646 1.00 95.75 95 TYR A C 1
ATOM 718 O O . TYR A 1 95 ? -1.838 -2.772 -1.390 1.00 95.75 95 TYR A O 1
ATOM 726 N N . LEU A 1 96 ? -3.133 -4.233 -0.297 1.00 96.00 96 LEU A N 1
ATOM 727 C CA . LEU A 1 96 ? -2.440 -5.408 -0.819 1.00 96.00 96 LEU A CA 1
ATOM 728 C C . LEU A 1 96 ? -2.603 -5.512 -2.339 1.00 96.00 96 LEU A C 1
ATOM 730 O O . LEU A 1 96 ? -1.618 -5.745 -3.034 1.00 96.00 96 LEU A O 1
ATOM 734 N N . ALA A 1 97 ? -3.814 -5.307 -2.864 1.00 92.06 97 ALA A N 1
ATOM 735 C CA . ALA A 1 97 ? -4.049 -5.287 -4.305 1.00 92.06 97 ALA A CA 1
ATOM 736 C C . ALA A 1 97 ? -3.222 -4.186 -4.996 1.00 92.06 97 ALA A C 1
ATOM 738 O O . ALA A 1 97 ? -2.572 -4.458 -6.006 1.00 92.06 97 ALA A O 1
ATOM 739 N N . ASN A 1 98 ? -3.163 -2.987 -4.407 1.00 91.62 98 ASN A N 1
ATOM 740 C CA . ASN A 1 98 ? -2.353 -1.880 -4.927 1.00 91.62 98 ASN A CA 1
ATOM 741 C C . ASN A 1 98 ? -0.853 -2.219 -4.973 1.00 91.62 98 ASN A C 1
ATOM 743 O O . ASN A 1 98 ? -0.195 -1.972 -5.986 1.00 91.62 98 ASN A O 1
ATOM 747 N N . GLU A 1 99 ? -0.312 -2.838 -3.921 1.00 94.12 99 GLU A N 1
ATOM 748 C CA . GLU A 1 99 ? 1.087 -3.284 -3.901 1.00 94.12 99 GLU A CA 1
ATOM 749 C C . GLU A 1 99 ? 1.345 -4.383 -4.943 1.00 94.12 99 GLU A C 1
ATOM 751 O O . GLU A 1 99 ? 2.356 -4.344 -5.637 1.00 94.12 99 GLU A O 1
ATOM 756 N N . LEU A 1 100 ? 0.422 -5.333 -5.135 1.00 92.12 100 LEU A N 1
ATOM 757 C CA . LEU A 1 100 ? 0.561 -6.375 -6.163 1.00 92.12 100 LEU A CA 1
ATOM 758 C C . LEU A 1 100 ? 0.577 -5.802 -7.591 1.00 92.12 100 LEU A C 1
ATOM 760 O O . LEU A 1 100 ? 1.353 -6.268 -8.434 1.00 92.12 100 LEU A O 1
ATOM 764 N N . ILE A 1 101 ? -0.239 -4.780 -7.865 1.00 90.62 101 ILE A N 1
ATOM 765 C CA . ILE A 1 101 ? -0.220 -4.052 -9.143 1.00 90.62 101 ILE A CA 1
ATOM 766 C C . ILE A 1 101 ? 1.144 -3.380 -9.343 1.00 90.62 101 ILE A C 1
ATOM 768 O O . ILE A 1 101 ? 1.760 -3.549 -10.399 1.00 90.62 101 ILE A O 1
ATOM 772 N N . SER A 1 102 ? 1.640 -2.677 -8.321 1.00 91.50 102 SER A N 1
ATOM 773 C CA . SER A 1 102 ? 2.932 -1.981 -8.365 1.00 91.50 102 SER A CA 1
ATOM 774 C C . SER A 1 102 ? 4.113 -2.947 -8.555 1.00 91.50 102 SER A C 1
ATOM 776 O O . SER A 1 102 ? 4.956 -2.738 -9.432 1.00 91.50 102 SER A O 1
ATOM 778 N N . ILE A 1 103 ? 4.124 -4.082 -7.843 1.00 92.88 103 ILE A N 1
ATOM 779 C CA . ILE A 1 103 ? 5.123 -5.149 -8.021 1.00 92.88 103 ILE A CA 1
ATOM 780 C C . ILE A 1 103 ? 5.117 -5.646 -9.460 1.00 92.88 103 ILE A C 1
ATOM 782 O O . ILE A 1 103 ? 6.178 -5.822 -10.059 1.00 92.88 103 ILE A O 1
ATOM 786 N N . THR A 1 104 ? 3.934 -5.884 -10.027 1.00 91.50 104 THR A N 1
ATOM 787 C CA . THR A 1 104 ? 3.832 -6.435 -11.378 1.00 91.50 104 THR A CA 1
ATOM 788 C C . THR A 1 104 ? 4.313 -5.441 -12.436 1.00 91.50 104 THR A C 1
ATOM 790 O O . THR A 1 104 ? 4.971 -5.832 -13.401 1.00 91.50 104 THR A O 1
ATOM 793 N N . GLU A 1 105 ? 4.071 -4.148 -12.235 1.00 88.94 105 GLU A N 1
ATOM 794 C CA . GLU A 1 105 ? 4.643 -3.096 -13.076 1.00 88.94 105 GLU A CA 1
ATOM 795 C C . GLU A 1 105 ? 6.173 -3.054 -12.973 1.00 88.94 105 GLU A C 1
ATOM 797 O O . GLU A 1 105 ? 6.875 -3.029 -13.987 1.00 88.94 105 GLU A O 1
ATOM 802 N N . ASN A 1 106 ? 6.723 -3.108 -11.760 1.00 92.19 106 ASN A N 1
ATOM 803 C CA . ASN A 1 106 ? 8.171 -3.153 -11.573 1.00 92.19 106 ASN A CA 1
ATOM 804 C C . ASN A 1 106 ? 8.783 -4.414 -12.204 1.00 92.19 106 ASN A C 1
ATOM 806 O O . ASN A 1 106 ? 9.829 -4.344 -12.853 1.00 92.19 106 ASN A O 1
ATOM 810 N N . TYR A 1 107 ? 8.097 -5.551 -12.099 1.00 91.06 107 TYR A N 1
ATOM 811 C CA . TYR A 1 107 ? 8.473 -6.812 -12.733 1.00 91.06 107 TYR A CA 1
ATOM 812 C C . TYR A 1 107 ? 8.538 -6.688 -14.263 1.00 91.06 107 TYR A C 1
ATOM 814 O O . TYR A 1 107 ? 9.533 -7.089 -14.877 1.00 91.06 107 TYR A O 1
ATOM 822 N N . SER A 1 108 ? 7.533 -6.059 -14.887 1.00 88.69 108 SER A N 1
ATOM 823 C CA . SER A 1 108 ? 7.531 -5.825 -16.335 1.00 88.69 108 SER A CA 1
ATOM 824 C C . SER A 1 108 ? 8.635 -4.856 -16.762 1.00 88.69 108 SER A C 1
ATOM 826 O O . SER A 1 108 ? 9.274 -5.068 -17.791 1.00 88.69 108 SER A O 1
ATOM 828 N N . ARG A 1 109 ? 8.913 -3.817 -15.962 1.00 88.31 109 ARG A N 1
ATOM 829 C CA . ARG A 1 109 ? 9.993 -2.844 -16.218 1.00 88.31 109 ARG A CA 1
ATOM 830 C C . ARG A 1 109 ? 11.388 -3.464 -16.173 1.00 88.31 109 ARG A C 1
ATOM 832 O O . ARG A 1 109 ? 12.277 -3.006 -16.887 1.00 88.31 109 ARG A O 1
ATOM 839 N N . ILE A 1 110 ? 11.588 -4.503 -15.362 1.00 89.94 110 ILE A N 1
ATOM 840 C CA . ILE A 1 110 ? 12.850 -5.262 -15.313 1.00 89.94 110 ILE A CA 1
ATOM 841 C C . ILE A 1 110 ? 13.037 -6.122 -16.584 1.00 89.94 110 ILE A C 1
ATOM 843 O O . ILE A 1 110 ? 14.160 -6.529 -16.894 1.00 89.94 110 ILE A O 1
ATOM 847 N N . GLY A 1 111 ? 11.972 -6.335 -17.366 1.00 84.81 111 GLY A N 1
ATOM 848 C CA . GLY A 1 111 ? 11.986 -7.109 -18.610 1.00 84.81 111 GLY A CA 1
ATOM 849 C C . GLY A 1 111 ? 11.648 -8.584 -18.413 1.00 84.81 111 GLY A C 1
ATOM 850 O O . GLY A 1 111 ? 12.004 -9.411 -19.251 1.00 84.81 111 GLY A O 1
ATOM 851 N N . LEU A 1 112 ? 10.998 -8.927 -17.300 1.00 86.31 112 LEU A N 1
ATOM 852 C CA . LEU A 1 112 ? 10.577 -10.294 -17.030 1.00 86.31 112 LEU A CA 1
ATOM 853 C C . LEU A 1 112 ? 9.226 -10.583 -17.712 1.00 86.31 112 LEU A C 1
ATOM 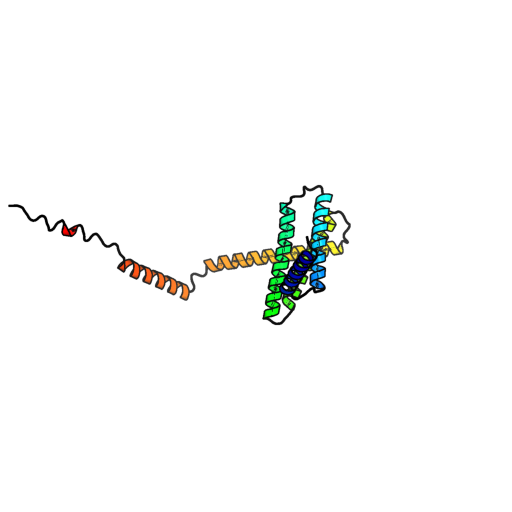855 O O . LEU A 1 112 ? 8.340 -9.723 -17.719 1.00 86.31 112 LEU A O 1
ATOM 859 N N . PRO A 1 113 ? 9.056 -11.772 -18.318 1.00 85.50 113 PRO A N 1
ATOM 860 C CA . PRO A 1 113 ? 7.860 -12.089 -19.084 1.00 85.50 113 PRO A CA 1
ATOM 861 C C . PRO A 1 113 ? 6.649 -12.253 -18.161 1.00 85.50 113 PRO A C 1
ATOM 863 O O . PRO A 1 113 ? 6.648 -13.091 -17.262 1.00 85.50 113 PRO A O 1
ATOM 866 N N . LEU A 1 114 ? 5.595 -11.478 -18.422 1.00 86.19 114 LEU A N 1
ATOM 867 C CA . LEU A 1 114 ? 4.292 -11.644 -17.782 1.00 86.19 114 LEU A CA 1
ATOM 868 C C . LEU A 1 114 ? 3.331 -12.387 -18.718 1.00 86.19 114 LEU A C 1
ATOM 870 O O . LEU A 1 114 ? 3.219 -12.015 -19.890 1.00 86.19 114 LEU A O 1
ATOM 874 N N . PRO A 1 115 ? 2.599 -13.401 -18.225 1.00 88.50 115 PRO A N 1
ATOM 875 C CA . PRO A 1 115 ? 1.505 -14.018 -18.963 1.00 88.50 115 PRO A CA 1
ATOM 876 C C . PRO A 1 115 ? 0.489 -12.975 -19.444 1.00 88.50 115 PRO A C 1
ATOM 878 O O . PRO A 1 115 ? 0.072 -12.110 -18.672 1.00 88.50 115 PRO A O 1
ATOM 881 N N . ALA A 1 116 ? 0.030 -13.097 -20.694 1.00 86.81 116 ALA A N 1
ATOM 882 C CA . ALA A 1 116 ? -0.894 -12.137 -21.311 1.00 86.81 116 ALA A CA 1
ATOM 883 C C . ALA A 1 116 ? -2.159 -11.895 -20.469 1.00 86.81 116 ALA A C 1
ATOM 885 O O . ALA A 1 116 ? -2.606 -10.761 -20.336 1.00 86.81 116 ALA A O 1
ATOM 886 N N . LYS A 1 117 ? -2.683 -12.947 -19.828 1.00 87.56 117 LYS A N 1
ATOM 887 C CA . LYS A 1 117 ? -3.866 -12.856 -18.965 1.00 87.56 117 LYS A CA 1
ATOM 888 C C . LYS A 1 117 ? -3.655 -12.011 -17.713 1.00 87.56 117 LYS A C 1
ATOM 890 O O . LYS A 1 117 ? -4.553 -11.272 -17.338 1.00 87.56 117 LYS A O 1
ATOM 895 N N . LEU A 1 118 ? -2.478 -12.079 -17.091 1.00 84.00 118 LEU A N 1
ATOM 896 C CA . LEU A 1 118 ? -2.181 -11.236 -15.931 1.00 84.00 118 LEU A CA 1
ATOM 897 C C . LEU A 1 118 ? -2.058 -9.771 -16.338 1.00 84.00 118 LEU A C 1
ATOM 899 O O . LEU A 1 118 ? -2.573 -8.899 -15.647 1.00 84.00 118 LEU A O 1
ATOM 903 N N . ARG A 1 119 ? -1.431 -9.508 -17.488 1.00 84.94 119 ARG A N 1
ATOM 904 C CA . ARG A 1 119 ? -1.320 -8.154 -18.029 1.00 84.94 119 ARG A CA 1
ATOM 905 C C . ARG A 1 119 ? -2.692 -7.538 -18.320 1.00 84.94 119 ARG A C 1
ATOM 907 O O . ARG A 1 119 ? -2.940 -6.419 -17.893 1.00 84.94 119 ARG A O 1
ATOM 914 N N . GLU A 1 120 ? -3.576 -8.292 -18.971 1.00 86.94 120 GLU A N 1
ATOM 915 C CA . GLU A 1 120 ? -4.953 -7.879 -19.281 1.00 86.94 120 GLU A CA 1
ATOM 916 C C . GLU A 1 120 ? -5.737 -7.518 -18.006 1.00 86.94 120 GLU A C 1
ATOM 918 O O . GLU A 1 120 ? -6.336 -6.450 -17.927 1.00 86.94 120 GLU A O 1
ATOM 923 N N . ILE A 1 121 ? -5.671 -8.362 -16.969 1.00 86.94 121 ILE A N 1
ATOM 924 C CA . ILE A 1 121 ? -6.349 -8.113 -15.685 1.00 86.94 121 ILE A CA 1
ATOM 925 C C . ILE A 1 121 ? -5.830 -6.834 -15.017 1.00 86.94 121 ILE A C 1
ATOM 927 O O . ILE A 1 121 ? -6.615 -6.042 -14.504 1.00 86.94 121 ILE A O 1
ATOM 931 N N . ILE A 1 122 ? -4.514 -6.619 -15.024 1.00 84.88 122 ILE A N 1
ATOM 932 C CA . ILE A 1 122 ? -3.910 -5.439 -14.395 1.00 84.88 122 ILE A CA 1
ATOM 933 C C . ILE A 1 122 ? -4.298 -4.162 -15.133 1.00 84.88 122 ILE A C 1
ATOM 935 O O . ILE A 1 122 ? -4.608 -3.164 -14.489 1.00 84.88 122 ILE A O 1
ATOM 939 N N . GLU A 1 123 ? -4.294 -4.184 -16.466 1.00 86.06 123 GLU A N 1
ATOM 940 C CA . GLU A 1 123 ? -4.717 -3.042 -17.282 1.00 86.06 123 GLU A CA 1
ATOM 941 C C . GLU A 1 123 ? -6.191 -2.687 -17.017 1.00 86.06 123 GLU A C 1
ATOM 943 O O . GLU A 1 123 ? -6.514 -1.510 -16.870 1.00 86.06 123 GLU A O 1
ATOM 948 N N . LEU A 1 124 ? -7.068 -3.686 -16.852 1.00 88.44 124 LEU A N 1
ATOM 949 C CA . LEU A 1 124 ? -8.470 -3.467 -16.478 1.00 88.44 124 LEU A CA 1
ATOM 950 C C . LEU A 1 124 ? -8.619 -2.836 -15.088 1.00 88.44 124 LEU A C 1
ATOM 952 O O . LEU A 1 124 ? -9.351 -1.860 -14.939 1.00 88.44 124 LEU A O 1
ATOM 956 N N . VAL A 1 125 ? -7.915 -3.363 -14.081 1.00 85.38 125 VAL A N 1
ATOM 957 C CA . VAL A 1 125 ? -7.995 -2.848 -12.701 1.00 85.38 125 VAL A CA 1
ATOM 958 C C . VAL A 1 125 ? -7.462 -1.417 -12.619 1.00 85.38 125 VAL A C 1
ATOM 960 O O . VAL A 1 125 ? -8.062 -0.581 -11.949 1.00 85.38 125 VAL A O 1
ATOM 963 N N . LYS A 1 126 ? -6.368 -1.111 -13.331 1.00 83.00 126 LYS A N 1
ATOM 964 C CA . LYS A 1 126 ? -5.821 0.251 -13.415 1.00 83.00 126 LYS A CA 1
ATOM 965 C C . LYS A 1 126 ? -6.824 1.223 -14.019 1.00 83.00 126 LYS A C 1
ATOM 967 O O . LYS A 1 126 ? -7.080 2.263 -13.428 1.00 83.00 126 LYS A O 1
ATOM 972 N N . LYS A 1 127 ? -7.416 0.853 -15.156 1.00 88.50 127 LYS A N 1
ATOM 973 C CA . LYS A 1 127 ? -8.405 1.693 -15.828 1.00 88.50 127 LYS A CA 1
ATOM 974 C C . LYS A 1 127 ? -9.596 1.990 -14.918 1.00 88.50 127 LYS A C 1
ATOM 976 O O . LYS A 1 127 ? -10.027 3.128 -14.830 1.00 88.50 127 LYS A O 1
ATOM 981 N N . GLN A 1 128 ? -10.090 0.981 -14.207 1.00 86.50 128 GLN A N 1
ATOM 982 C CA . GLN A 1 128 ? -11.206 1.176 -13.289 1.00 86.50 128 GLN A CA 1
ATOM 983 C C . GLN A 1 128 ? -10.850 2.114 -12.126 1.00 86.50 128 GLN A C 1
ATOM 985 O O . GLN A 1 128 ? -11.659 2.959 -11.765 1.00 86.50 128 GLN A O 1
ATOM 990 N N . ALA A 1 129 ? -9.634 2.013 -11.580 1.00 82.62 129 ALA A N 1
ATOM 991 C CA . ALA A 1 129 ? -9.171 2.931 -10.541 1.00 82.62 129 ALA A CA 1
ATOM 992 C C . ALA A 1 129 ? -9.063 4.387 -11.039 1.00 82.62 129 ALA A C 1
ATOM 994 O O . ALA A 1 129 ? -9.412 5.305 -10.302 1.00 82.62 129 ALA A O 1
ATOM 995 N N . GLU A 1 130 ? -8.610 4.596 -12.280 1.00 86.06 130 GLU A N 1
ATOM 996 C CA . GLU A 1 130 ? -8.561 5.921 -12.917 1.00 86.06 130 GLU A CA 1
ATOM 997 C C . GLU A 1 130 ? -9.972 6.481 -13.176 1.00 86.06 130 GLU A C 1
ATOM 999 O O . GLU A 1 130 ? -10.234 7.644 -12.868 1.00 86.06 130 GLU A O 1
ATOM 1004 N N . ASP A 1 131 ? -10.894 5.648 -13.674 1.00 90.56 131 ASP A N 1
ATOM 1005 C CA . ASP A 1 131 ? -12.293 6.024 -13.919 1.00 90.56 131 ASP A CA 1
ATOM 1006 C C . ASP A 1 131 ? -13.006 6.424 -12.604 1.00 90.56 131 ASP A C 1
ATOM 1008 O O . ASP A 1 131 ? -13.755 7.404 -12.568 1.00 90.56 131 ASP A O 1
ATOM 1012 N N . ASP A 1 132 ? -12.752 5.699 -11.507 1.00 87.50 132 ASP A N 1
ATOM 1013 C CA . ASP A 1 132 ? -13.299 6.002 -10.177 1.00 87.50 132 ASP A CA 1
ATOM 1014 C C . ASP A 1 132 ? -12.753 7.332 -9.621 1.00 87.50 132 ASP A C 1
ATOM 1016 O O . ASP A 1 132 ? -13.503 8.115 -9.027 1.00 87.50 132 ASP A O 1
ATOM 1020 N N . GLU A 1 133 ? -11.461 7.615 -9.830 1.00 87.12 133 GLU A N 1
ATOM 1021 C CA . GLU A 1 133 ? -10.838 8.886 -9.443 1.00 87.12 133 GLU A CA 1
ATOM 1022 C C . GLU A 1 133 ? -11.428 10.057 -10.242 1.00 87.12 133 GLU A C 1
ATOM 1024 O O . GLU A 1 133 ? -11.814 11.073 -9.657 1.00 87.12 133 GLU A O 1
ATOM 1029 N N . GLU A 1 134 ? -11.586 9.905 -11.560 1.00 90.12 134 GLU A N 1
ATOM 1030 C CA . GLU A 1 134 ? -12.194 10.930 -12.410 1.00 90.12 134 GLU A CA 1
ATOM 1031 C C . GLU A 1 134 ? -13.660 11.184 -12.029 1.00 90.12 134 GLU A C 1
ATOM 1033 O O . GLU A 1 134 ? -14.087 12.337 -11.920 1.00 90.12 134 GLU A O 1
ATOM 1038 N N . ALA A 1 135 ? -14.432 10.130 -11.759 1.00 90.56 135 ALA A N 1
ATOM 1039 C CA . ALA A 1 135 ? -15.812 10.257 -11.305 1.00 90.56 135 ALA A CA 1
ATOM 1040 C C . ALA A 1 135 ? -15.912 10.978 -9.950 1.00 90.56 135 ALA A C 1
ATOM 1042 O O . ALA A 1 135 ? -16.795 11.817 -9.767 1.00 90.56 135 ALA A O 1
ATOM 1043 N N . ALA A 1 136 ? -15.010 10.690 -9.007 1.00 89.88 136 ALA A N 1
ATOM 1044 C CA . ALA A 1 136 ? -14.969 11.368 -7.713 1.00 89.88 136 ALA A CA 1
ATOM 1045 C C . ALA A 1 136 ? -14.606 12.857 -7.846 1.00 89.88 136 ALA A C 1
ATOM 1047 O O . ALA A 1 136 ? -15.193 13.695 -7.160 1.00 89.88 136 ALA A O 1
ATOM 1048 N N . LEU A 1 137 ? -13.673 13.196 -8.741 1.00 89.00 137 LEU A N 1
ATOM 1049 C CA . LEU A 1 137 ? -13.306 14.583 -9.036 1.00 89.00 137 LEU A CA 1
ATOM 1050 C C . LEU A 1 137 ? -14.456 15.351 -9.691 1.00 89.00 137 LEU A C 1
ATOM 1052 O O . LEU A 1 137 ? -14.723 16.483 -9.297 1.00 89.00 137 LEU A O 1
ATOM 1056 N N . ARG A 1 138 ? -15.168 14.731 -10.641 1.00 90.56 138 ARG A N 1
ATOM 1057 C CA . ARG A 1 138 ? -16.355 15.329 -11.272 1.00 90.56 138 ARG A CA 1
ATOM 1058 C C . ARG A 1 138 ? -17.460 15.598 -10.255 1.00 90.56 138 ARG A C 1
ATOM 1060 O O . ARG A 1 138 ? -17.966 16.708 -10.219 1.00 90.56 138 ARG A O 1
ATOM 1067 N N . ARG A 1 139 ? -17.761 14.638 -9.371 1.00 88.81 139 ARG A N 1
ATOM 1068 C CA . ARG A 1 139 ? -18.752 14.835 -8.296 1.00 88.81 139 ARG A CA 1
ATOM 1069 C C . ARG A 1 139 ? -18.383 15.986 -7.366 1.00 88.81 139 ARG A C 1
ATOM 1071 O O . ARG A 1 139 ? -19.246 16.779 -7.032 1.00 88.81 139 ARG A O 1
ATOM 1078 N N . ARG A 1 140 ? -17.108 16.109 -6.983 1.00 84.31 140 ARG A N 1
ATOM 1079 C CA . ARG A 1 140 ? -16.645 17.248 -6.174 1.00 84.31 140 ARG A CA 1
ATOM 1080 C C . ARG A 1 140 ? -16.775 18.580 -6.904 1.00 84.31 140 ARG A C 1
ATOM 1082 O O . ARG A 1 140 ? -17.179 19.554 -6.291 1.00 84.31 140 ARG A O 1
ATOM 1089 N N . ALA A 1 141 ? -16.445 18.621 -8.194 1.00 84.88 141 ALA A N 1
ATOM 1090 C CA . ALA A 1 141 ? -16.622 19.829 -8.995 1.00 84.88 141 ALA A CA 1
ATOM 1091 C C . ALA A 1 141 ? -18.108 20.218 -9.116 1.00 84.88 141 ALA A C 1
ATOM 1093 O O . ALA A 1 141 ? -18.433 21.395 -9.021 1.00 84.88 141 ALA A O 1
ATOM 1094 N N . GLU A 1 142 ? -19.005 19.237 -9.259 1.00 82.31 142 GLU A N 1
ATOM 1095 C CA . GLU A 1 142 ? -20.460 19.445 -9.268 1.00 82.31 142 GLU A CA 1
ATOM 1096 C C . GLU A 1 142 ? -20.994 19.902 -7.892 1.00 82.31 142 GLU A C 1
ATOM 1098 O O . GLU A 1 142 ? -21.856 20.777 -7.823 1.00 82.31 142 GLU A O 1
ATOM 1103 N N . GLU A 1 143 ? -20.478 19.361 -6.784 1.00 75.69 143 GLU A N 1
ATOM 1104 C CA . GLU A 1 143 ? -20.804 19.814 -5.420 1.00 75.69 143 GLU A CA 1
ATOM 1105 C C . GLU A 1 143 ? -20.348 21.267 -5.176 1.00 75.69 143 GLU A C 1
ATOM 1107 O O . GLU A 1 143 ? -21.122 22.081 -4.670 1.00 75.69 143 GLU A O 1
ATOM 1112 N N . ASP A 1 144 ? -19.139 21.638 -5.605 1.00 68.69 144 ASP A N 1
ATOM 1113 C CA . ASP A 1 144 ? -18.636 23.014 -5.478 1.00 68.69 144 ASP A CA 1
ATOM 1114 C C . ASP A 1 144 ? -19.422 24.009 -6.365 1.00 68.69 144 ASP A C 1
ATOM 1116 O O . ASP A 1 144 ? -19.667 25.141 -5.951 1.00 68.69 144 ASP A O 1
ATOM 1120 N N . GLU A 1 145 ? -19.878 23.602 -7.557 1.00 65.88 145 GLU A N 1
ATOM 1121 C CA . GLU A 1 145 ? -20.661 24.450 -8.479 1.00 65.88 145 GLU A CA 1
ATOM 1122 C C . GLU A 1 145 ? -22.142 24.590 -8.058 1.00 65.88 145 GLU A C 1
ATOM 1124 O O . GLU A 1 145 ? -22.775 25.631 -8.256 1.00 65.88 145 GLU A O 1
ATOM 1129 N N . THR A 1 146 ? -22.715 23.567 -7.417 1.00 55.41 146 THR A N 1
ATOM 1130 C CA . THR A 1 146 ? -24.082 23.634 -6.863 1.00 55.41 146 THR A CA 1
ATOM 1131 C C . THR A 1 146 ? -24.163 24.496 -5.604 1.00 55.41 146 THR A C 1
ATOM 1133 O O . THR A 1 146 ? -25.157 25.197 -5.422 1.00 55.41 146 THR A O 1
ATOM 1136 N N . THR A 1 147 ? -23.097 24.542 -4.802 1.00 53.41 147 THR A N 1
ATOM 1137 C CA . THR A 1 147 ? -23.015 25.398 -3.605 1.00 53.41 147 THR A CA 1
ATOM 1138 C C . THR A 1 147 ? -22.970 26.900 -3.950 1.00 53.41 147 THR A C 1
ATOM 1140 O O . THR A 1 147 ? -23.386 27.723 -3.142 1.00 53.41 147 THR A O 1
ATOM 1143 N N . ASP A 1 148 ? -22.542 27.272 -5.163 1.00 56.50 148 ASP A N 1
ATOM 1144 C CA . ASP A 1 148 ? -22.541 28.664 -5.660 1.00 56.50 148 ASP A CA 1
ATOM 1145 C C . ASP A 1 148 ? -23.889 29.085 -6.296 1.00 56.50 148 ASP A C 1
ATOM 1147 O O . ASP A 1 148 ? -24.181 30.271 -6.447 1.00 56.50 148 ASP A O 1
ATOM 1151 N N . THR A 1 149 ? -24.756 28.128 -6.662 1.00 53.03 149 THR A N 1
ATOM 1152 C CA . THR A 1 149 ? -26.030 28.407 -7.366 1.00 53.03 149 THR A CA 1
ATOM 1153 C C . THR A 1 149 ? -27.282 28.222 -6.511 1.00 53.03 149 THR A C 1
ATOM 1155 O O . THR A 1 149 ? -28.310 28.845 -6.800 1.00 53.03 149 THR A O 1
ATOM 1158 N N . THR A 1 150 ? -27.224 27.446 -5.426 1.00 54.59 150 THR A N 1
ATOM 1159 C CA . THR A 1 150 ? -28.193 27.581 -4.335 1.00 54.59 150 THR A CA 1
ATOM 1160 C C . THR A 1 150 ? -27.766 28.769 -3.487 1.00 54.59 150 THR A C 1
ATOM 1162 O O . THR A 1 150 ? -26.875 28.642 -2.652 1.00 54.59 150 THR A O 1
ATOM 1165 N N . GLY A 1 151 ? -28.379 29.935 -3.725 1.00 56.88 151 GLY A N 1
ATOM 1166 C CA . GLY A 1 151 ? -28.248 31.085 -2.825 1.00 56.88 151 GLY A CA 1
ATOM 1167 C C . GLY A 1 151 ? -28.457 30.664 -1.361 1.00 56.88 151 GLY A C 1
ATOM 1168 O O . GLY A 1 151 ? -29.092 29.629 -1.137 1.00 56.88 151 GLY A O 1
ATOM 1169 N N . PRO A 1 152 ? -27.912 31.428 -0.394 1.00 60.28 152 PRO A N 1
ATOM 1170 C CA . PRO A 1 152 ? -27.828 31.011 1.005 1.00 60.28 152 PRO A CA 1
ATOM 1171 C C . PRO A 1 152 ? -29.164 30.439 1.474 1.00 60.28 152 PRO A C 1
ATOM 1173 O O . PRO A 1 152 ? -30.212 31.017 1.158 1.00 60.28 152 PRO A O 1
ATOM 1176 N N . ASP A 1 153 ? -29.116 29.296 2.172 1.00 59.47 153 ASP A N 1
ATOM 1177 C CA . ASP A 1 153 ? -30.295 28.689 2.798 1.00 59.47 153 ASP A CA 1
ATOM 1178 C C . ASP A 1 153 ? -31.089 29.821 3.470 1.00 59.47 153 ASP A C 1
ATOM 1180 O O . ASP A 1 153 ? -30.467 30.653 4.136 1.00 59.47 153 ASP A O 1
ATOM 1184 N N . PRO A 1 154 ? -32.407 29.973 3.246 1.00 62.50 154 PRO A N 1
ATOM 1185 C CA . PRO A 1 154 ? -33.171 31.083 3.810 1.00 62.50 154 PRO A CA 1
ATOM 1186 C C . PRO A 1 154 ? -32.931 31.301 5.313 1.00 62.50 154 PRO A C 1
ATOM 1188 O O . PRO A 1 154 ? -32.958 32.451 5.748 1.00 62.50 154 PRO A O 1
ATOM 1191 N N . GLU A 1 155 ? -32.625 30.250 6.086 1.00 65.75 155 GLU A N 1
ATOM 1192 C CA . GLU A 1 155 ? -32.197 30.396 7.486 1.00 65.75 155 GLU A CA 1
ATOM 1193 C C . GLU A 1 155 ? -30.812 31.055 7.628 1.00 65.75 155 GLU A C 1
ATOM 1195 O O . GLU A 1 155 ? -30.648 31.973 8.432 1.00 65.75 155 GLU A O 1
ATOM 1200 N N . ASP A 1 156 ? -29.825 30.659 6.822 1.00 66.56 156 ASP A N 1
ATOM 1201 C CA . ASP A 1 156 ? -28.481 31.250 6.813 1.00 66.56 156 ASP A CA 1
ATOM 1202 C C . ASP A 1 156 ? -28.493 32.697 6.291 1.00 66.56 156 ASP A C 1
ATOM 1204 O O . ASP A 1 156 ? -27.781 33.557 6.814 1.00 66.56 156 ASP A O 1
ATOM 1208 N N . ALA A 1 157 ? -29.350 32.996 5.310 1.00 67.94 157 ALA A N 1
ATOM 1209 C CA . ALA A 1 157 ? -29.560 34.343 4.784 1.00 67.94 157 ALA A CA 1
ATOM 1210 C C . ALA A 1 157 ? -30.199 35.273 5.830 1.00 67.94 157 ALA A C 1
ATOM 1212 O O . ALA A 1 157 ? -29.796 36.432 5.958 1.00 67.94 157 ALA A O 1
ATOM 1213 N N . GLU A 1 158 ? -31.172 34.776 6.604 1.00 69.31 158 GLU A N 1
ATOM 1214 C CA . GLU A 1 158 ? -31.741 35.517 7.733 1.00 69.31 158 GLU A CA 1
ATOM 1215 C C . GLU A 1 158 ? -30.710 35.717 8.848 1.00 69.31 158 GLU A C 1
ATOM 1217 O O . GLU A 1 158 ? -30.606 36.820 9.386 1.00 69.31 158 GLU A O 1
ATOM 1222 N N . LEU A 1 159 ? -29.904 34.702 9.173 1.00 69.06 159 LEU A N 1
ATOM 1223 C CA . LEU A 1 159 ? -28.856 34.809 10.191 1.00 69.06 159 LEU A CA 1
ATOM 1224 C C . LEU A 1 159 ? -27.755 35.800 9.789 1.00 69.06 159 LEU A C 1
ATOM 1226 O O . LEU A 1 159 ? -27.308 36.582 10.634 1.00 69.06 159 LEU A O 1
ATOM 1230 N N . GLU A 1 160 ? -27.343 35.829 8.519 1.00 72.12 160 GLU A N 1
ATOM 1231 C CA . GLU A 1 160 ? -26.408 36.840 8.011 1.00 72.12 160 GLU A CA 1
ATOM 1232 C C . GLU A 1 160 ? -27.022 38.245 7.990 1.00 72.12 160 GLU A C 1
ATOM 1234 O O . GLU A 1 160 ? -26.361 39.200 8.410 1.00 72.12 160 GLU A O 1
ATOM 1239 N N . ALA A 1 161 ? -28.286 38.391 7.578 1.00 72.88 161 ALA A N 1
ATOM 1240 C CA . ALA A 1 161 ? -28.985 39.677 7.598 1.00 72.88 161 ALA A CA 1
ATOM 1241 C C . ALA A 1 161 ? -29.143 40.220 9.029 1.00 72.88 161 ALA A C 1
ATOM 1243 O O . ALA A 1 161 ? -28.905 41.404 9.283 1.00 72.88 161 ALA A O 1
ATOM 1244 N N . VAL A 1 162 ? -29.476 39.348 9.987 1.00 74.38 162 VAL A N 1
ATOM 1245 C CA . VAL A 1 162 ? -29.549 39.694 11.411 1.00 74.38 162 VAL A CA 1
ATOM 1246 C C . VAL A 1 162 ? -28.168 40.083 11.928 1.00 74.38 162 VAL A C 1
ATOM 1248 O O . VAL A 1 162 ? -28.039 41.124 12.570 1.00 74.38 162 VAL A O 1
ATOM 1251 N N . LYS A 1 163 ? -27.117 39.326 11.602 1.00 71.44 163 LYS A N 1
ATOM 1252 C CA . LYS A 1 163 ? -25.743 39.654 12.005 1.00 71.44 163 LYS A CA 1
ATOM 1253 C C . LYS A 1 163 ? -25.303 41.027 11.489 1.00 71.44 163 LYS A C 1
ATOM 1255 O O . LYS A 1 163 ? -24.768 41.810 12.269 1.00 71.44 163 LYS A O 1
ATOM 1260 N N . TYR A 1 164 ? -25.586 41.347 10.224 1.00 71.56 164 TYR A N 1
ATOM 1261 C CA . TYR A 1 164 ? -25.255 42.651 9.643 1.00 71.56 164 TYR A CA 1
ATOM 1262 C C . TYR A 1 164 ? -26.024 43.797 10.317 1.00 71.56 164 TYR A C 1
ATOM 1264 O O . TYR A 1 164 ? -25.425 44.815 10.658 1.00 71.56 164 TYR A O 1
ATOM 1272 N N . SER A 1 165 ? -27.322 43.608 10.594 1.00 69.44 165 SER A N 1
ATOM 1273 C CA . SER A 1 165 ? -28.124 44.606 11.321 1.00 69.44 165 SER A CA 1
ATOM 1274 C C . SER A 1 165 ? -27.621 44.853 12.750 1.00 69.44 165 SER A C 1
ATOM 1276 O O . SER A 1 165 ? -27.575 45.993 13.205 1.00 69.44 165 SER A O 1
ATOM 1278 N N . VAL A 1 166 ? -27.174 43.800 13.441 1.00 70.44 166 VAL A N 1
ATOM 1279 C CA . VAL A 1 166 ? -26.635 43.897 14.803 1.00 70.44 166 VAL A CA 1
ATOM 1280 C C . VAL A 1 166 ? -25.287 44.618 14.808 1.00 70.44 166 VAL A C 1
ATOM 1282 O O . VAL A 1 166 ? -25.058 45.469 15.667 1.00 70.44 166 VAL A O 1
ATOM 1285 N N . ASP A 1 167 ? -24.402 44.320 13.853 1.00 73.56 167 ASP A N 1
ATOM 1286 C CA . ASP A 1 167 ? -23.113 45.007 13.738 1.00 73.56 167 ASP A CA 1
ATOM 1287 C C . ASP A 1 167 ? -23.295 46.501 13.406 1.00 73.56 167 ASP A C 1
ATOM 1289 O O . ASP A 1 167 ? -22.593 47.335 13.978 1.00 73.56 167 ASP A O 1
ATOM 1293 N N . GLU A 1 168 ? -24.263 46.874 12.562 1.00 70.06 168 GLU A N 1
ATOM 1294 C CA . GLU A 1 168 ? -24.560 48.280 12.244 1.00 70.06 168 GLU A CA 1
ATOM 1295 C C . GLU A 1 168 ? -25.119 49.049 13.460 1.00 70.06 168 GLU A C 1
ATOM 1297 O O . GLU A 1 168 ? -24.661 50.158 13.765 1.00 70.06 168 GLU A O 1
ATOM 1302 N N . ASP A 1 169 ? -26.012 48.429 14.238 1.00 69.88 169 ASP A N 1
ATOM 1303 C CA . ASP A 1 169 ? -26.531 48.996 15.490 1.00 69.88 169 ASP A CA 1
ATOM 1304 C C . ASP A 1 169 ? -25.438 49.159 16.557 1.00 69.88 169 ASP A C 1
ATOM 1306 O O . ASP A 1 169 ? -25.411 50.160 17.282 1.00 69.88 169 ASP A O 1
ATOM 1310 N N . ILE A 1 170 ? -24.499 48.215 16.652 1.00 64.62 170 ILE A N 1
ATOM 1311 C CA . ILE A 1 170 ? -23.359 48.310 17.572 1.00 64.62 170 ILE A CA 1
ATOM 1312 C C . ILE A 1 170 ? -22.388 49.399 17.101 1.00 64.62 170 ILE A C 1
ATOM 1314 O O . ILE A 1 170 ? -21.979 50.247 17.896 1.00 64.62 170 ILE A O 1
ATOM 1318 N N . LEU A 1 171 ? -22.047 49.440 15.812 1.00 60.31 171 LEU A N 1
ATOM 1319 C CA . LEU A 1 171 ? -21.130 50.437 15.254 1.00 60.31 171 LEU A CA 1
ATOM 1320 C C . LEU A 1 171 ? -21.694 51.862 15.342 1.00 60.31 171 LEU A C 1
ATOM 1322 O O . LEU A 1 171 ? -20.931 52.803 15.574 1.00 60.31 171 LEU A O 1
ATOM 1326 N N . SER A 1 172 ? -23.017 52.034 15.260 1.00 64.62 172 SER A N 1
ATOM 1327 C CA . SER A 1 172 ? -23.670 53.335 15.454 1.00 64.62 172 SER A CA 1
ATOM 1328 C C . SER A 1 172 ? -23.523 53.878 16.887 1.00 64.62 172 SER A C 1
ATOM 1330 O O . SER A 1 172 ? -23.412 55.090 17.081 1.00 64.62 172 SER A O 1
ATOM 1332 N N . GLN A 1 173 ? -23.419 53.001 17.895 1.00 66.06 173 GLN A N 1
ATOM 1333 C CA . GLN A 1 173 ? -23.181 53.388 19.294 1.00 66.06 173 GLN A CA 1
ATOM 1334 C C . GLN A 1 173 ? -21.720 53.766 19.576 1.00 66.06 173 GLN A C 1
ATOM 1336 O O . GLN A 1 173 ? -21.440 54.513 20.518 1.00 66.06 173 GLN A O 1
ATOM 1341 N N . PHE A 1 174 ? -20.790 53.284 18.749 1.00 59.84 174 PHE A N 1
ATOM 1342 C CA . PHE A 1 174 ? -19.357 53.575 18.843 1.00 59.84 174 PHE A CA 1
ATOM 1343 C C . PHE A 1 174 ? -18.858 54.552 17.768 1.00 59.84 174 PHE A C 1
ATOM 1345 O O . PHE A 1 174 ? -17.646 54.703 17.593 1.00 59.84 174 PHE A O 1
ATOM 1352 N N . GLY A 1 175 ? -19.772 55.258 17.090 1.00 58.12 175 GLY A N 1
ATOM 1353 C CA . GLY A 1 175 ? -19.445 56.314 16.134 1.00 58.12 175 GLY A CA 1
ATOM 1354 C C . GLY A 1 175 ? -18.461 57.342 16.718 1.00 58.12 175 GLY A C 1
ATOM 1355 O O . GLY A 1 175 ? -18.455 57.584 17.932 1.00 58.12 175 GLY A O 1
ATOM 1356 N N . PRO A 1 176 ? -17.587 57.936 15.885 1.00 53.03 176 PRO A N 1
ATOM 1357 C CA . PRO A 1 176 ? -16.453 58.720 16.356 1.00 53.03 176 PRO A CA 1
ATOM 1358 C C . PRO A 1 176 ? -16.917 59.829 17.302 1.00 53.03 176 PRO A C 1
ATOM 1360 O O . PRO A 1 176 ? -17.692 60.711 16.925 1.00 53.03 176 PRO A O 1
ATOM 1363 N N . ARG A 1 177 ? -16.427 59.786 18.550 1.00 57.56 177 ARG A N 1
ATOM 1364 C CA . ARG A 1 177 ? -16.568 60.883 19.512 1.00 57.56 177 ARG A CA 1
ATOM 1365 C C . ARG A 1 177 ? -15.827 62.086 18.946 1.00 57.56 177 ARG A C 1
ATOM 1367 O O . ARG A 1 177 ? -14.649 62.257 19.227 1.00 57.56 177 ARG A O 1
ATOM 1374 N N . LYS A 1 178 ? -16.528 62.898 18.157 1.00 53.81 178 LYS A N 1
ATOM 1375 C CA . LYS A 1 178 ? -16.063 64.198 17.685 1.00 53.81 178 LYS A CA 1
ATOM 1376 C C . LYS A 1 178 ? -15.788 65.078 18.907 1.00 53.81 178 LYS A C 1
ATOM 1378 O O . LYS A 1 178 ? -16.700 65.605 19.538 1.00 53.81 178 LYS A O 1
ATOM 1383 N N . ASP A 1 179 ? -14.531 65.068 19.324 1.00 56.00 179 ASP A N 1
ATOM 1384 C CA . ASP A 1 179 ? -13.751 66.171 19.867 1.00 56.00 179 ASP A CA 1
ATOM 1385 C C . ASP A 1 179 ? -14.550 67.188 20.690 1.00 56.00 179 ASP A C 1
ATOM 1387 O O . ASP A 1 179 ? -14.677 68.362 20.356 1.00 56.00 179 ASP A O 1
ATOM 1391 N N . ARG A 1 180 ? -15.003 66.758 21.875 1.00 55.22 180 ARG A N 1
ATOM 1392 C CA . ARG A 1 180 ? -15.515 67.646 22.941 1.00 55.22 180 ARG A CA 1
ATOM 1393 C C . ARG A 1 180 ? -14.437 68.611 23.489 1.00 55.22 180 ARG A C 1
ATOM 1395 O O . ARG A 1 180 ? -14.661 69.258 24.504 1.00 55.22 180 ARG A O 1
ATOM 1402 N N . ARG A 1 181 ? -13.256 68.691 22.864 1.00 54.44 181 ARG A N 1
ATOM 1403 C CA . ARG A 1 181 ? -12.176 69.611 23.245 1.00 54.44 181 ARG A CA 1
ATOM 1404 C C . ARG A 1 181 ? -12.180 70.916 22.446 1.00 54.44 181 ARG A C 1
ATOM 1406 O O . ARG A 1 181 ? -11.697 71.903 22.975 1.00 54.44 181 ARG A O 1
ATOM 1413 N N . GLU A 1 182 ? -12.809 70.982 21.269 1.00 55.03 182 GLU A N 1
ATOM 1414 C CA . GLU A 1 182 ? -12.799 72.222 20.466 1.00 55.03 182 GLU A CA 1
ATOM 1415 C C . GLU A 1 182 ? -13.887 73.237 20.867 1.00 55.03 182 GLU A C 1
ATOM 1417 O O . GLU A 1 182 ? -13.711 74.434 20.667 1.00 55.03 182 GLU A O 1
ATOM 1422 N N . ASN A 1 183 ? -14.968 72.812 21.536 1.00 52.22 183 ASN A N 1
ATOM 1423 C CA . ASN A 1 183 ? -16.012 73.735 22.017 1.00 52.22 183 ASN A CA 1
ATOM 1424 C C . ASN A 1 183 ? -15.776 74.299 23.431 1.00 52.22 183 ASN A C 1
ATOM 1426 O O . ASN A 1 183 ? -16.570 75.118 23.878 1.00 52.22 183 ASN A O 1
ATOM 1430 N N . GLN A 1 184 ? -14.714 73.894 24.139 1.00 56.91 184 GLN A N 1
ATOM 1431 C CA . GLN A 1 184 ? -14.361 74.485 25.445 1.00 56.91 184 GLN A CA 1
ATOM 1432 C C . GLN A 1 184 ? -13.313 75.603 25.340 1.00 56.91 184 GLN A C 1
ATOM 1434 O O . GLN A 1 184 ? -13.228 76.430 26.241 1.00 56.91 184 GLN A O 1
ATOM 1439 N N . GLU A 1 185 ? -12.571 75.687 24.232 1.00 56.41 185 GLU A N 1
ATOM 1440 C CA . GLU A 1 185 ? -11.603 76.771 23.990 1.00 56.41 185 GLU A CA 1
ATOM 1441 C C . GLU A 1 185 ? -12.240 77.988 23.287 1.00 56.41 185 GLU A C 1
ATOM 1443 O O . GLU A 1 185 ? -11.738 79.104 23.408 1.00 56.41 185 GLU A O 1
ATOM 1448 N N . ALA A 1 186 ? -13.395 77.813 22.632 1.00 57.03 186 ALA A N 1
ATOM 1449 C CA . ALA A 1 186 ? -14.148 78.903 22.002 1.00 57.03 186 ALA A CA 1
ATOM 1450 C C . ALA A 1 186 ? -15.062 79.688 22.973 1.00 57.03 186 ALA A C 1
ATOM 1452 O O . ALA A 1 186 ? -15.489 80.791 22.642 1.00 57.03 186 ALA A O 1
ATOM 1453 N N . GLU A 1 187 ? -15.340 79.169 24.178 1.00 60.22 187 GLU A N 1
ATOM 1454 C CA . GLU A 1 187 ? -16.128 79.871 25.214 1.00 60.22 187 GLU A CA 1
ATOM 1455 C C . GLU A 1 187 ? -15.265 80.655 26.224 1.00 60.22 187 GLU A C 1
ATOM 1457 O O . GLU A 1 187 ? 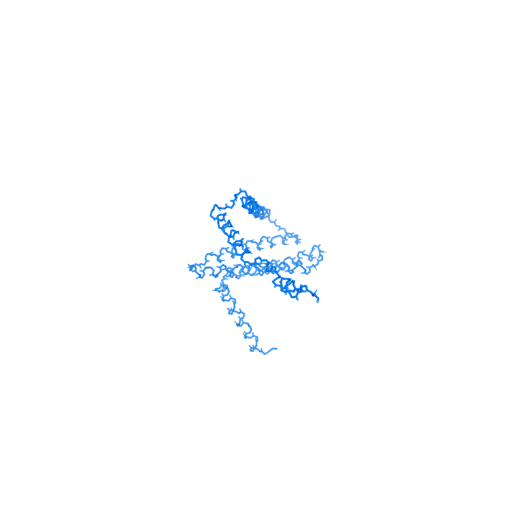-15.798 81.459 26.986 1.00 60.22 187 GLU A O 1
ATOM 1462 N N . SER A 1 188 ? -13.933 80.491 26.219 1.00 60.09 188 SER A N 1
ATOM 1463 C CA . SER A 1 188 ? -13.022 81.239 27.107 1.00 60.09 188 SER A CA 1
ATOM 1464 C C . SER A 1 188 ? -12.430 82.514 26.491 1.00 60.09 188 SER A C 1
ATOM 1466 O O . SER A 1 188 ? -11.632 83.182 27.143 1.00 60.09 188 SER A O 1
ATOM 1468 N N . GLN A 1 189 ? -12.810 82.877 25.262 1.00 61.06 189 GLN A N 1
ATOM 1469 C CA . GLN A 1 189 ? -12.473 84.168 24.650 1.00 61.06 189 GLN A CA 1
ATOM 1470 C C . GLN A 1 189 ? -13.741 85.017 24.506 1.00 61.06 189 GLN A C 1
ATOM 1472 O O . GLN A 1 189 ? -14.273 85.228 23.419 1.00 61.06 189 GLN A O 1
ATOM 1477 N N . GLY A 1 190 ? -14.252 85.474 25.653 1.00 55.53 190 GLY A N 1
ATOM 1478 C CA . GLY A 1 190 ? -15.199 86.586 25.711 1.00 55.53 190 GLY A CA 1
ATOM 1479 C C . GLY A 1 190 ? -14.518 87.907 25.309 1.00 55.53 190 GLY A C 1
ATOM 1480 O O . GLY A 1 190 ? -13.298 88.020 25.427 1.00 55.53 190 GLY A O 1
ATOM 1481 N N . PRO A 1 191 ? -15.279 88.900 24.820 1.00 56.31 191 PRO A N 1
ATOM 1482 C CA . PRO A 1 191 ? -14.725 90.125 24.251 1.00 56.31 191 PRO A CA 1
ATOM 1483 C C . PRO A 1 191 ? -14.018 90.966 25.322 1.00 56.31 191 PRO A C 1
ATOM 1485 O O . PRO A 1 191 ? -14.647 91.381 26.296 1.00 56.31 191 PRO A O 1
ATOM 1488 N N . GLU A 1 192 ? -12.726 91.242 25.127 1.00 56.94 192 GLU A N 1
ATOM 1489 C CA . GLU A 1 192 ? -12.024 92.301 25.858 1.00 56.94 192 GLU A CA 1
ATOM 1490 C C . GLU A 1 192 ? -12.636 93.662 25.483 1.00 56.94 192 GLU A C 1
ATOM 1492 O O . GLU A 1 192 ? -12.753 94.005 24.302 1.00 56.94 192 GLU A O 1
ATOM 1497 N N . GLN A 1 193 ? -13.063 94.404 26.508 1.00 47.00 193 GLN A N 1
ATOM 1498 C CA . GLN A 1 193 ? -13.299 95.849 26.467 1.00 47.00 193 GLN A CA 1
ATOM 1499 C C . GLN A 1 193 ? -12.034 96.578 26.907 1.00 47.00 193 GLN A C 1
ATOM 1501 O O . GLN A 1 193 ? -11.377 96.067 27.843 1.00 47.00 193 GLN A O 1
#

pLDDT: mean 83.03, std 13.82, range [47.0, 97.12]

Sequence (193 aa):
MSPALINMLLGFVGAFFTFAFGGWTQLLILLCIAMAIDYITGVAAVIRTGSKLNSKIGFWGLTRKGLMLLVILLAHQIDQLIGTDVIKGGAMYFYLANELISITENYSRIGLPLPAKLREIIELVKKQAEDDEEAALRRRAEEDETTDTTGPDPEDAELEAVKYSVDEDILSQFGPRKDRRENQEAESQGPEQ